Protein 5JSQ (pdb70)

B-factor: mean 18.74, std 11.31, range [4.53, 57.56]

CATH classification: 3.40.50.2020

Structure (mmCIF, N/CA/C/O backbone):
data_5JSQ
#
_entry.id   5JSQ
#
_cell.length_a   94.376
_cell.length_b   108.787
_cell.length_c   44.645
_cell.angle_alpha   90.00
_cell.angle_beta   90.00
_cell.angle_gamma   90.00
#
_symmetry.space_group_name_H-M   'P 2 2 21'
#
loop_
_entity.id
_entity.type
_entity.pdbx_description
1 polymer 'hypoxanthine-guanine phosphoribosyltranferase'
2 non-polymer '[6-(2-amino-6-oxo-1,6-dihydro-9H-purin-9-yl)hexyl]phosphonic acid'
3 non-polymer DI(HYDROXYETHYL)ETHER
4 non-polymer GLYCEROL
5 non-polymer 'MAGNESIUM ION'
6 non-polymer 'SULFATE ION'
7 water water
#
loop_
_atom_site.group_PDB
_atom_site.id
_atom_site.type_symbol
_atom_site.label_atom_id
_atom_site.label_alt_id
_atom_site.label_comp_id
_atom_site.label_asym_id
_atom_site.label_entity_id
_atom_site.label_seq_id
_atom_site.pdbx_PDB_ins_code
_atom_site.Cartn_x
_atom_site.Cartn_y
_atom_site.Cartn_z
_atom_site.occupancy
_atom_site.B_iso_or_equiv
_atom_site.auth_seq_id
_atom_site.auth_comp_id
_atom_site.auth_asym_id
_atom_site.auth_atom_id
_atom_site.pdbx_PDB_model_num
ATOM 1 N N . CYS A 1 11 ? 41.183 11.072 62.161 1.00 48.42 5 CYS A N 1
ATOM 2 C CA . CYS A 1 11 ? 40.314 11.809 61.240 1.00 44.18 5 CYS A CA 1
ATOM 3 C C . CYS A 1 11 ? 38.911 11.171 61.184 1.00 40.73 5 CYS A C 1
ATOM 4 O O . CYS A 1 11 ? 38.776 9.948 61.064 1.00 44.64 5 CYS A O 1
ATOM 7 N N A LYS A 1 12 ? 37.907 12.057 61.242 0.48 36.76 6 LYS A N 1
ATOM 8 N N B LYS A 1 12 ? 37.860 11.987 61.297 0.52 36.78 6 LYS A N 1
ATOM 9 C CA A LYS A 1 12 ? 36.484 11.726 61.258 0.48 35.98 6 LYS A CA 1
ATOM 10 C CA B LYS A 1 12 ? 36.509 11.433 61.323 0.52 36.10 6 LYS A CA 1
ATOM 11 C C A LYS A 1 12 ? 36.003 11.087 59.958 0.48 35.61 6 LYS A C 1
ATOM 12 C C B LYS A 1 12 ? 36.016 10.981 59.954 0.52 35.67 6 LYS A C 1
ATOM 13 O O A LYS A 1 12 ? 34.929 10.476 59.937 0.48 37.77 6 LYS A O 1
ATOM 14 O O B LYS A 1 12 ? 34.917 10.421 59.874 0.52 37.84 6 LYS A O 1
ATOM 25 N N . TYR A 1 13 ? 36.776 11.203 58.886 1.00 27.18 7 TYR A N 1
ATOM 26 C CA . TYR A 1 13 ? 36.344 10.871 57.533 1.00 22.48 7 TYR A CA 1
ATOM 27 C C . TYR A 1 13 ? 37.268 9.828 56.944 1.00 25.95 7 TYR A C 1
ATOM 28 O O . TYR A 1 13 ? 38.472 10.069 56.857 1.00 23.83 7 TYR A O 1
ATOM 37 N N . ASP A 1 14 ? 36.704 8.711 56.472 1.00 28.04 8 ASP A N 1
ATOM 38 C CA . ASP A 1 14 ? 37.616 7.675 56.004 1.00 27.39 8 ASP A CA 1
ATOM 39 C C . ASP A 1 14 ? 38.236 7.998 54.651 1.00 26.53 8 ASP A C 1
ATOM 40 O O . ASP A 1 14 ? 39.196 7.317 54.250 1.00 30.42 8 ASP A O 1
ATOM 45 N N . PHE A 1 15 ? 37.781 9.064 53.989 1.00 21.04 9 PHE A N 1
ATOM 46 C CA . PHE A 1 15 ? 38.300 9.457 52.702 1.00 19.78 9 PHE A CA 1
ATOM 47 C C . PHE A 1 15 ? 39.278 10.609 52.839 1.00 19.23 9 PHE A C 1
ATOM 48 O O . PHE A 1 15 ? 39.687 11.157 51.824 1.00 20.86 9 PHE A O 1
ATOM 56 N N . ALA A 1 16 ? 39.592 11.012 54.077 1.00 16.99 10 ALA A N 1
ATOM 57 C CA . ALA A 1 16 ? 40.466 12.166 54.315 1.00 15.07 10 ALA A CA 1
ATOM 58 C C . ALA A 1 16 ? 41.607 11.806 55.239 1.00 17.26 10 ALA A C 1
ATOM 59 O O . ALA A 1 16 ? 41.494 10.925 56.099 1.00 20.14 10 ALA A O 1
ATOM 61 N N . THR A 1 17 ? 42.723 12.520 55.070 1.00 16.36 11 THR A N 1
ATOM 62 C CA . THR A 1 17 ? 43.804 12.289 56.017 1.00 16.56 11 THR A CA 1
ATOM 63 C C . THR A 1 17 ? 43.876 13.361 57.088 1.00 14.85 11 THR A C 1
ATOM 64 O O . THR A 1 17 ? 44.500 13.117 58.131 1.00 17.96 11 THR A O 1
ATOM 68 N N . SER A 1 18 ? 43.285 14.531 56.859 1.00 14.28 12 SER A N 1
ATOM 69 C CA A SER A 1 18 ? 43.300 15.592 57.854 0.24 14.65 12 SER A CA 1
ATOM 70 C CA B SER A 1 18 ? 43.268 15.565 57.882 0.17 14.63 12 SER A CA 1
ATOM 71 C CA C SER A 1 18 ? 43.304 15.617 57.843 0.59 14.44 12 SER A CA 1
ATOM 72 C C . SER A 1 18 ? 42.118 16.526 57.626 1.00 13.59 12 SER A C 1
ATOM 73 O O . SER A 1 18 ? 41.719 16.772 56.483 1.00 13.97 12 SER A O 1
ATOM 80 N N . VAL A 1 19 ? 41.580 17.072 58.715 1.00 12.02 13 VAL A N 1
ATOM 81 C CA . VAL A 1 19 ? 40.584 18.135 58.619 1.00 11.51 13 VAL A CA 1
ATOM 82 C C . VAL A 1 19 ? 41.324 19.444 58.782 1.00 12.78 13 VAL A C 1
ATOM 83 O O . VAL A 1 19 ? 41.993 19.642 59.796 1.00 14.50 13 VAL A O 1
ATOM 87 N N . LEU A 1 20 ? 41.209 20.326 57.799 1.00 10.24 14 LEU A N 1
ATOM 88 C CA . LEU A 1 20 ? 41.913 21.615 57.895 1.00 10.06 14 LEU A CA 1
ATOM 89 C C . LEU A 1 20 ? 41.040 22.708 58.522 1.00 9.53 14 LEU A C 1
ATOM 90 O O . LEU A 1 20 ? 41.484 23.417 59.433 1.00 11.06 14 LEU A O 1
ATOM 95 N N . PHE A 1 21 ? 39.799 22.846 58.068 1.00 9.05 15 PHE A N 1
ATOM 96 C CA . PHE A 1 21 ? 38.897 23.858 58.606 1.00 10.35 15 PHE A CA 1
ATOM 97 C C . PHE A 1 21 ? 37.551 23.213 58.833 1.00 10.21 15 PHE A C 1
ATOM 98 O O . PHE A 1 21 ? 36.971 22.681 57.885 1.00 10.54 15 PHE A O 1
ATOM 106 N N . THR A 1 22 ? 37.051 23.281 60.068 1.00 10.30 16 THR A N 1
ATOM 107 C CA . THR A 1 22 ? 35.668 22.834 60.279 1.00 8.99 16 THR A CA 1
ATOM 108 C C . THR A 1 22 ? 34.687 23.884 59.813 1.00 10.41 16 THR A C 1
ATOM 109 O O . THR A 1 22 ? 35.011 25.067 59.675 1.00 10.29 16 THR A O 1
ATOM 113 N N . GLU A 1 23 ? 33.442 23.426 59.622 1.00 9.57 17 GLU A N 1
ATOM 114 C CA . GLU A 1 23 ? 32.336 24.333 59.381 1.00 8.40 17 GLU A CA 1
ATOM 115 C C . GLU A 1 23 ? 32.330 25.486 60.369 1.00 8.31 17 GLU A C 1
ATOM 116 O O . GLU A 1 23 ? 32.123 26.640 59.964 1.00 8.95 17 GLU A O 1
ATOM 122 N N . ALA A 1 24 ? 32.466 25.186 61.668 1.00 9.37 18 ALA A N 1
ATOM 123 C CA . ALA A 1 24 ? 32.461 26.247 62.674 1.00 9.18 18 ALA A CA 1
ATOM 124 C C . ALA A 1 24 ? 33.615 27.228 62.475 1.00 10.06 18 ALA A C 1
ATOM 125 O O . ALA A 1 24 ? 33.423 28.434 62.617 1.00 10.19 18 ALA A O 1
ATOM 127 N N . GLU A 1 25 ? 34.824 26.731 62.178 1.00 9.11 19 GLU A N 1
ATOM 128 C CA . GLU A 1 25 ? 35.940 27.636 61.957 1.00 9.35 19 GLU A CA 1
ATOM 129 C C . GLU A 1 25 ? 35.703 28.509 60.743 1.00 9.59 19 GLU A C 1
ATOM 130 O O . GLU A 1 25 ? 36.037 29.701 60.749 1.00 9.38 19 GLU A O 1
ATOM 136 N N . LEU A 1 26 ? 35.182 27.916 59.663 1.00 8.79 20 LEU A N 1
ATOM 137 C CA . LEU A 1 26 ? 34.872 28.706 58.474 1.00 8.01 20 LEU A CA 1
ATOM 138 C C . LEU A 1 26 ? 33.875 29.801 58.806 1.00 9.47 20 LEU A C 1
ATOM 139 O O . LEU A 1 26 ? 34.067 30.957 58.409 1.00 9.92 20 LEU A O 1
ATOM 144 N N . HIS A 1 27 ? 32.791 29.443 59.538 1.00 7.76 21 HIS A N 1
ATOM 145 C CA . HIS A 1 2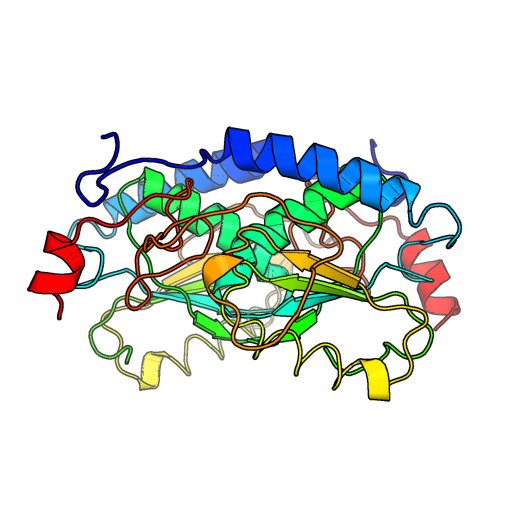7 ? 31.807 30.471 59.854 1.00 8.34 21 HIS A CA 1
ATOM 146 C C . HIS A 1 27 ? 32.376 31.572 60.749 1.00 9.84 21 HIS A C 1
ATOM 147 O O . HIS A 1 27 ? 32.039 32.764 60.574 1.00 9.16 21 HIS A O 1
ATOM 154 N N . THR A 1 28 ? 33.218 31.212 61.740 1.00 8.37 22 THR A N 1
ATOM 155 C CA . THR A 1 28 ? 33.862 32.240 62.564 1.00 8.17 22 THR A CA 1
ATOM 156 C C . THR A 1 28 ? 34.651 33.180 61.692 1.00 10.03 22 THR A C 1
ATOM 157 O O . THR A 1 28 ? 34.571 34.422 61.830 1.00 11.42 22 THR A O 1
ATOM 161 N N . ARG A 1 29 ? 35.433 32.612 60.769 1.00 9.29 23 ARG A N 1
ATOM 162 C CA . ARG A 1 29 ? 36.207 33.478 59.877 1.00 9.27 23 ARG A CA 1
ATOM 163 C C . ARG A 1 29 ? 35.311 34.306 58.955 1.00 9.01 23 ARG A C 1
ATOM 164 O O . ARG A 1 29 ? 35.618 35.492 58.710 1.00 9.93 23 ARG A O 1
ATOM 172 N N . MET A 1 30 ? 34.189 33.743 58.501 1.00 8.95 24 MET A N 1
ATOM 173 C CA . MET A 1 30 ? 33.276 34.498 57.646 1.00 8.61 24 MET A CA 1
ATOM 174 C C . MET A 1 30 ? 32.632 35.649 58.396 1.00 10.21 24 MET A C 1
ATOM 175 O O . MET A 1 30 ? 32.374 36.706 57.797 1.00 9.48 24 MET A O 1
ATOM 180 N N . ARG A 1 31 ? 32.338 35.456 59.696 1.00 10.32 25 ARG A N 1
ATOM 181 C CA . ARG A 1 31 ? 31.803 36.580 60.487 1.00 9.71 25 ARG A CA 1
ATOM 182 C C . ARG A 1 31 ? 32.831 37.697 60.600 1.00 11.31 25 ARG A C 1
ATOM 183 O O . ARG A 1 31 ? 32.472 38.878 60.521 1.00 11.88 25 ARG A O 1
ATOM 191 N N . GLY A 1 32 ? 34.125 37.351 60.788 1.00 9.62 26 GLY A N 1
ATOM 192 C CA . GLY A 1 32 ? 35.169 38.364 60.782 1.00 12.36 26 GLY A CA 1
ATOM 193 C C . GLY A 1 32 ? 35.223 39.125 59.469 1.00 13.24 26 GLY A C 1
ATOM 194 O O . GLY A 1 32 ? 35.299 40.366 59.446 1.00 13.47 26 GLY A O 1
ATOM 195 N N . VAL A 1 33 ? 35.173 38.403 58.355 1.00 10.90 27 VAL A N 1
ATOM 196 C CA . VAL A 1 33 ? 35.169 39.049 57.044 1.00 10.44 27 VAL A CA 1
ATOM 197 C C . VAL A 1 33 ? 33.915 39.914 56.849 1.00 9.37 27 VAL A C 1
ATOM 198 O O . VAL A 1 33 ? 33.999 41.025 56.286 1.00 10.55 27 VAL A O 1
ATOM 202 N N . ALA A 1 34 ? 32.742 39.428 57.281 1.00 8.45 28 ALA A N 1
ATOM 203 C CA . ALA A 1 34 ? 31.492 40.184 57.080 1.00 9.22 28 ALA A CA 1
ATOM 204 C C . ALA A 1 34 ? 31.558 41.501 57.848 1.00 10.53 28 ALA A C 1
ATOM 205 O O . ALA A 1 34 ? 31.034 42.529 57.388 1.00 12.08 28 ALA A O 1
ATOM 207 N N . GLN A 1 35 ? 32.206 41.503 59.032 1.00 11.31 29 GLN A N 1
ATOM 208 C CA . GLN A 1 35 ? 32.370 42.771 59.751 1.00 12.94 29 GLN A CA 1
ATOM 209 C C . GLN A 1 35 ? 33.210 43.747 58.948 1.00 13.39 29 GLN A C 1
ATOM 210 O O . GLN A 1 35 ? 32.883 44.948 58.867 1.00 14.05 29 GLN A O 1
ATOM 216 N N . ARG A 1 36 ? 34.293 43.274 58.348 1.00 12.64 30 ARG A N 1
ATOM 217 C CA . ARG A 1 36 ? 35.135 44.130 57.516 1.00 12.29 30 ARG A CA 1
ATOM 218 C C . ARG A 1 36 ? 34.348 44.654 56.319 1.00 12.31 30 ARG A C 1
ATOM 219 O O . ARG A 1 36 ? 34.457 45.849 55.973 1.00 13.46 30 ARG A O 1
ATOM 227 N N . ILE A 1 37 ? 33.580 43.772 55.655 1.00 10.25 31 ILE A N 1
ATOM 228 C CA . ILE A 1 37 ? 32.754 44.208 54.516 1.00 10.81 31 ILE A CA 1
ATOM 229 C C . ILE A 1 37 ? 31.735 45.243 54.973 1.00 12.65 31 ILE A C 1
ATOM 230 O O . ILE A 1 37 ? 31.564 46.299 54.342 1.00 12.30 31 ILE A O 1
ATOM 235 N N . ALA A 1 38 ? 31.064 45.001 56.098 1.00 11.19 32 ALA A N 1
ATOM 236 C CA . ALA A 1 38 ? 30.099 46.014 56.556 1.00 11.35 32 ALA A CA 1
ATOM 237 C C . ALA A 1 38 ? 30.773 47.374 56.783 1.00 13.08 32 ALA A C 1
ATOM 238 O O . ALA A 1 38 ? 30.224 48.437 56.424 1.00 15.33 32 ALA A O 1
ATOM 240 N N . ASP A 1 39 ? 31.972 47.380 57.376 1.00 13.81 33 ASP A N 1
ATOM 241 C CA . ASP A 1 39 ? 32.669 48.633 57.587 1.00 14.44 33 ASP A CA 1
ATOM 242 C C . ASP A 1 39 ? 33.095 49.248 56.263 1.00 13.57 33 ASP A C 1
ATOM 243 O O . ASP A 1 39 ? 32.954 50.462 56.057 1.00 16.45 33 ASP A O 1
ATOM 248 N N . ASP A 1 40 ? 33.665 48.434 55.375 1.00 12.84 34 ASP A N 1
ATOM 249 C CA . ASP A 1 40 ? 34.208 48.978 54.130 1.00 13.13 34 ASP A CA 1
ATOM 250 C C . ASP A 1 40 ? 33.126 49.551 53.233 1.00 13.42 34 ASP A C 1
ATOM 251 O O . ASP A 1 40 ? 33.403 50.505 52.493 1.00 16.21 34 ASP A O 1
ATOM 256 N N . TYR A 1 41 ? 31.911 48.987 53.245 1.00 12.92 35 TYR A N 1
ATOM 257 C CA . TYR A 1 41 ? 30.822 49.457 52.408 1.00 13.24 35 TYR A CA 1
ATOM 258 C C . TYR A 1 41 ? 29.871 50.398 53.139 1.00 14.05 35 TYR A C 1
ATOM 259 O O . TYR A 1 41 ? 28.815 50.733 52.603 1.00 16.30 35 TYR A O 1
ATOM 268 N N . SER A 1 42 ? 30.232 50.846 54.336 1.00 14.52 36 SER A N 1
ATOM 269 C CA A SER A 1 42 ? 29.346 51.761 55.061 0.50 15.43 36 SER A CA 1
ATOM 270 C CA B SER A 1 42 ? 29.381 51.782 55.078 0.50 15.45 36 SER A CA 1
ATOM 271 C C . SER A 1 42 ? 29.128 53.059 54.293 1.00 16.54 36 SER A C 1
ATOM 272 O O . SER A 1 42 ? 28.051 53.646 54.390 1.00 22.39 36 SER A O 1
ATOM 277 N N . ASN A 1 43 ? 30.110 53.505 53.544 1.00 16.85 37 ASN A N 1
ATOM 278 C CA . ASN A 1 43 ? 29.907 54.747 52.794 1.00 18.03 37 ASN A CA 1
ATOM 279 C C . ASN A 1 43 ? 29.196 54.493 51.453 1.00 17.81 37 ASN A C 1
ATOM 280 O O . ASN A 1 43 ? 29.133 55.425 50.628 1.00 18.79 37 ASN A O 1
ATOM 285 N N . CYS A 1 44 ? 28.656 53.295 51.217 1.00 17.70 38 CYS A N 1
ATOM 286 C CA . CYS A 1 44 ? 27.887 53.016 50.006 1.00 16.55 38 CYS A CA 1
ATOM 287 C C . CYS A 1 44 ? 26.382 53.012 50.217 1.00 18.32 38 CYS A C 1
ATOM 288 O O . CYS A 1 44 ? 25.639 53.009 49.236 1.00 20.55 38 CYS A O 1
ATOM 291 N N . ASN A 1 45 ? 25.919 53.105 51.453 1.00 20.11 39 ASN A N 1
ATOM 292 C CA . ASN A 1 45 ? 24.488 53.102 51.741 1.00 21.45 39 ASN A CA 1
ATOM 293 C C . ASN A 1 45 ? 23.773 51.964 50.995 1.00 20.55 39 ASN A C 1
ATOM 294 O O . ASN A 1 45 ? 22.848 52.168 50.193 1.00 20.16 39 ASN A O 1
ATOM 299 N N . LEU A 1 46 ? 24.233 50.752 51.278 1.00 15.88 40 LEU A N 1
ATOM 300 C CA . LEU A 1 46 ? 23.618 49.553 50.725 1.00 14.38 40 LEU A CA 1
ATOM 301 C C . LEU A 1 46 ? 22.230 49.391 51.331 1.00 17.71 40 LEU A C 1
ATOM 302 O O . LEU A 1 46 ? 22.057 49.550 52.547 1.00 19.58 40 LEU A O 1
ATOM 307 N N . LYS A 1 47 ? 21.237 49.046 50.483 1.00 16.57 41 LYS A N 1
ATOM 308 C CA . LYS A 1 47 ? 19.834 48.878 50.951 1.00 15.25 41 LYS A CA 1
ATOM 309 C C . LYS A 1 47 ? 19.189 47.808 50.097 1.00 16.70 41 LYS A C 1
ATOM 310 O O . LYS A 1 47 ? 19.475 47.755 48.899 1.00 14.90 41 LYS A O 1
ATOM 316 N N . PRO A 1 48 ? 18.305 46.963 50.641 1.00 17.00 42 PRO A N 1
ATOM 317 C CA . PRO A 1 48 ? 17.565 46.049 49.755 1.00 16.94 42 PRO A CA 1
ATOM 318 C C . PRO A 1 48 ? 16.779 46.847 48.707 1.00 15.97 42 PRO A C 1
ATOM 319 O O . PRO A 1 48 ? 16.320 47.971 48.960 1.00 18.13 42 PRO A O 1
ATOM 323 N N . LEU A 1 49 ? 16.609 46.241 47.527 1.00 18.65 43 LEU A N 1
ATOM 324 C CA . LEU A 1 49 ? 15.880 46.836 46.393 1.00 19.19 43 LEU A CA 1
ATOM 325 C C . LEU A 1 49 ? 16.563 48.063 45.807 1.00 19.11 43 LEU A C 1
ATOM 326 O O . LEU A 1 49 ? 16.951 48.031 44.631 1.00 20.68 43 LEU A O 1
ATOM 331 N N . GLU A 1 50 ? 16.774 49.118 46.602 1.00 19.37 44 GLU A N 1
ATOM 332 C CA . GLU A 1 50 ? 17.342 50.351 46.038 1.00 20.58 44 GLU A CA 1
ATOM 333 C C . GLU A 1 50 ? 18.825 50.197 45.704 1.00 20.38 44 GLU A C 1
ATOM 334 O O . GLU A 1 50 ? 19.323 50.821 44.753 1.00 21.64 44 GLU A O 1
ATOM 340 N N . ASN A 1 51 ? 19.572 49.429 46.514 1.00 16.92 45 ASN A N 1
ATOM 341 C CA . ASN A 1 51 ? 21.022 49.440 46.363 1.00 16.17 45 ASN A CA 1
ATOM 342 C C . ASN A 1 51 ? 21.674 48.240 47.032 1.00 15.35 45 ASN A C 1
ATOM 343 O O . ASN A 1 51 ? 22.533 48.401 47.920 1.00 14.14 45 ASN A O 1
ATOM 348 N N . PRO A 1 52 ? 21.313 47.017 46.647 1.00 14.98 46 PRO A N 1
ATOM 349 C CA . PRO A 1 52 ? 21.950 45.837 47.252 1.00 11.74 46 PRO A CA 1
ATOM 350 C C . PRO A 1 52 ? 23.373 45.685 46.731 1.00 11.50 46 PRO A C 1
ATOM 351 O O . PRO A 1 52 ? 23.713 46.101 45.620 1.00 14.44 46 PRO A O 1
ATOM 355 N N . LEU A 1 53 ? 24.202 45.038 47.541 1.00 10.77 47 LEU A N 1
ATOM 356 C CA . LEU A 1 53 ? 25.513 44.613 47.042 1.00 11.70 47 LEU A CA 1
ATOM 357 C C . LEU A 1 53 ? 25.275 43.434 46.107 1.00 11.49 47 LEU A C 1
ATOM 358 O O . LEU A 1 53 ? 24.584 42.468 46.476 1.00 12.48 47 LEU A O 1
ATOM 363 N N . VAL A 1 54 ? 25.855 43.468 44.914 1.00 10.64 48 VAL A N 1
ATOM 364 C CA . VAL A 1 54 ? 25.619 42.408 43.929 1.00 9.95 48 VAL A CA 1
ATOM 365 C C . VAL A 1 54 ? 26.686 41.338 44.119 1.00 9.24 48 VAL A C 1
ATOM 366 O O . VAL A 1 54 ? 27.877 41.602 43.904 1.00 9.91 48 VAL A O 1
ATOM 370 N N . ILE A 1 55 ? 26.266 40.149 44.500 1.00 9.42 49 ILE A N 1
ATOM 371 C CA . ILE A 1 55 ? 27.157 39.015 44.726 1.00 8.72 49 ILE A CA 1
ATOM 372 C C . ILE A 1 55 ? 27.182 38.232 43.428 1.00 11.98 49 ILE A C 1
ATOM 373 O O . ILE A 1 55 ? 26.127 37.798 42.928 1.00 12.93 49 ILE A O 1
ATOM 378 N N . VAL A 1 56 ? 28.361 38.073 42.847 1.00 9.29 50 VAL A N 1
ATOM 379 C CA . VAL A 1 56 ? 28.521 37.285 41.623 1.00 9.27 50 VAL A CA 1
ATOM 380 C C . VAL A 1 56 ? 29.264 36.036 42.029 1.00 9.22 50 VAL A C 1
ATOM 381 O O . VAL A 1 56 ? 30.446 36.099 42.374 1.00 10.11 50 VAL A O 1
ATOM 385 N N . SER A 1 57 ? 28.551 34.895 42.064 1.00 9.35 51 SER A N 1
ATOM 386 C CA . SER A 1 57 ? 29.100 33.621 42.555 1.00 6.97 51 SER A CA 1
ATOM 387 C C . SER A 1 57 ? 29.654 32.851 41.375 1.00 8.61 51 SER A C 1
ATOM 388 O O . SER A 1 57 ? 28.947 32.679 40.357 1.00 11.82 51 SER A O 1
ATOM 391 N N . VAL A 1 58 ? 30.953 32.481 41.454 1.00 9.18 52 VAL A N 1
ATOM 392 C CA . VAL A 1 58 ? 31.665 31.877 40.346 1.00 10.91 52 VAL A CA 1
ATOM 393 C C . VAL A 1 58 ? 32.078 30.477 40.758 1.00 10.59 52 VAL A C 1
ATOM 394 O O . VAL A 1 58 ? 32.572 30.304 41.882 1.00 12.18 52 VAL A O 1
ATOM 398 N N . LEU A 1 59 ? 31.970 29.518 39.797 1.00 10.98 53 LEU A N 1
ATOM 399 C CA . LEU A 1 59 ? 32.271 28.071 39.932 1.00 10.90 53 LEU A CA 1
ATOM 400 C C . LEU A 1 59 ? 31.071 27.356 40.570 1.00 10.24 53 LEU A C 1
ATOM 401 O O . LEU A 1 59 ? 30.473 27.832 41.534 1.00 9.59 53 LEU A O 1
ATOM 406 N N . LYS A 1 60 ? 30.733 26.172 40.009 1.00 10.50 54 LYS A N 1
ATOM 407 C CA . LYS A 1 60 ? 29.529 25.471 40.463 1.00 10.55 54 LYS A CA 1
ATOM 408 C C . LYS A 1 60 ? 29.543 25.220 41.969 1.00 10.60 54 LYS A C 1
ATOM 409 O O . LYS A 1 60 ? 28.524 25.387 42.675 1.00 10.99 54 LYS A O 1
ATOM 415 N N . GLY A 1 61 ? 30.706 24.832 42.496 1.00 10.33 55 GLY A N 1
ATOM 416 C CA . GLY A 1 61 ? 30.716 24.440 43.906 1.00 7.86 55 GLY A CA 1
ATOM 417 C C . GLY A 1 61 ? 30.547 25.587 44.886 1.00 7.67 55 GLY A C 1
ATOM 418 O O . GLY A 1 61 ? 30.303 25.341 46.067 1.00 8.36 55 GLY A O 1
ATOM 419 N N . SER A 1 62 ? 30.629 26.842 44.407 1.00 7.12 56 SER A N 1
ATOM 420 C CA . SER A 1 62 ? 30.562 27.959 45.331 1.00 7.36 56 SER A CA 1
ATOM 421 C C . SER A 1 62 ? 29.153 28.165 45.893 1.00 8.55 56 SER A C 1
ATOM 422 O O . SER A 1 62 ? 28.990 29.070 46.723 1.00 8.90 56 SER A O 1
ATOM 425 N N . PHE A 1 63 ? 28.142 27.392 45.449 1.00 8.06 57 PHE A N 1
ATOM 426 C CA . PHE A 1 63 ? 26.824 27.569 46.055 1.00 7.05 57 PHE A CA 1
ATOM 427 C C . PHE A 1 63 ? 26.813 27.429 47.569 1.00 7.39 57 PHE A C 1
ATOM 428 O O . PHE A 1 63 ? 26.029 28.107 48.244 1.00 7.37 57 PHE A O 1
ATOM 436 N N . VAL A 1 64 ? 27.668 26.571 48.138 1.00 6.91 58 VAL A N 1
ATOM 437 C CA . VAL A 1 64 ? 27.665 26.388 49.580 1.00 4.53 58 VAL A CA 1
ATOM 438 C C . VAL A 1 64 ? 28.180 27.646 50.279 1.00 6.21 58 VAL A C 1
ATOM 439 O O . VAL A 1 64 ? 27.521 28.234 51.156 1.00 7.17 58 VAL A O 1
ATOM 443 N N . PHE A 1 65 ? 29.395 28.080 49.889 1.00 5.88 59 PHE A N 1
ATOM 444 C CA . PHE A 1 65 ? 29.954 29.327 50.429 1.00 6.86 59 PHE A CA 1
ATOM 445 C C . PHE A 1 65 ? 29.002 30.507 50.240 1.00 4.85 59 PHE A C 1
ATOM 446 O O . PHE A 1 65 ? 28.770 31.286 51.174 1.00 6.63 59 PHE A O 1
ATOM 454 N N . THR A 1 66 ? 28.448 30.635 49.021 1.00 5.51 60 THR A N 1
ATOM 455 C CA . THR A 1 66 ? 27.569 31.760 48.740 1.00 6.24 60 THR A CA 1
ATOM 456 C C . THR A 1 66 ? 26.333 31.727 49.615 1.00 7.99 60 THR A C 1
ATOM 457 O O . THR A 1 66 ? 25.924 32.769 50.150 1.00 7.55 60 THR A O 1
ATOM 461 N N . ALA A 1 67 ? 25.689 30.536 49.750 1.00 6.26 61 ALA A N 1
ATOM 462 C CA . ALA A 1 67 ? 24.518 30.452 50.637 1.00 6.79 61 ALA A CA 1
ATOM 463 C C . ALA A 1 67 ? 24.846 30.865 52.067 1.00 6.16 61 ALA A C 1
ATOM 464 O O . ALA A 1 67 ? 24.096 31.637 52.683 1.00 7.01 61 ALA A O 1
ATOM 466 N N . ASP A 1 68 ? 25.989 30.406 52.601 1.00 5.32 62 ASP A N 1
ATOM 467 C CA . ASP A 1 68 ? 26.311 30.795 53.964 1.00 6.21 62 ASP A CA 1
ATOM 468 C C . ASP A 1 68 ? 26.721 32.250 54.062 1.00 5.23 62 ASP A C 1
ATOM 469 O O . ASP A 1 68 ? 26.303 32.953 54.997 1.00 7.32 62 ASP A O 1
ATOM 474 N N . MET A 1 69 ? 27.491 32.733 53.073 1.00 6.20 63 MET A N 1
ATOM 475 C CA . MET A 1 69 ? 28.040 34.070 53.173 1.00 6.19 63 MET A CA 1
ATOM 476 C C . MET A 1 69 ? 26.961 35.124 53.031 1.00 7.06 63 MET A C 1
ATOM 477 O O . MET A 1 69 ? 27.009 36.147 53.730 1.00 7.80 63 MET A O 1
ATOM 482 N N . VAL A 1 70 ? 25.994 34.920 52.125 1.00 6.75 64 VAL A N 1
ATOM 483 C CA . VAL A 1 70 ? 24.978 35.994 52.038 1.00 8.15 64 VAL A CA 1
ATOM 484 C C . VAL A 1 70 ? 24.138 36.059 53.309 1.00 6.41 64 VAL A C 1
ATOM 485 O O . VAL A 1 70 ? 23.725 37.157 53.719 1.00 7.92 64 VAL A O 1
ATOM 489 N N . ARG A 1 71 ? 23.926 34.926 53.978 1.00 6.88 65 ARG A N 1
ATOM 490 C CA . ARG A 1 71 ? 23.184 34.972 55.234 1.00 6.89 65 ARG A CA 1
ATOM 491 C C . ARG A 1 71 ? 23.985 35.680 56.313 1.00 7.44 65 ARG A C 1
ATOM 492 O O . ARG A 1 71 ? 23.420 36.506 57.054 1.00 8.09 65 ARG A O 1
ATOM 500 N N . ILE A 1 72 ? 25.300 35.413 56.389 1.00 7.46 66 ILE A N 1
ATOM 501 C CA . ILE A 1 72 ? 26.126 36.111 57.364 1.00 7.68 66 ILE A CA 1
ATOM 502 C C . ILE A 1 72 ? 26.214 37.593 57.042 1.00 9.16 66 ILE A C 1
ATOM 503 O O . ILE A 1 72 ? 26.125 38.417 57.943 1.00 8.56 66 ILE A O 1
ATOM 508 N N . LEU A 1 73 ? 26.384 37.953 55.765 1.00 8.73 67 LEU A N 1
ATOM 509 C CA . LEU A 1 73 ? 26.390 39.381 55.410 1.00 8.92 67 LEU A CA 1
ATOM 510 C C . LEU A 1 73 ? 25.093 40.064 55.840 1.00 9.39 67 LEU A C 1
ATOM 511 O O . LEU A 1 73 ? 25.102 41.209 56.342 1.00 9.94 67 LEU A O 1
ATOM 516 N N . GLY A 1 74 ? 23.958 39.382 55.651 1.00 9.22 68 GLY A N 1
ATOM 517 C CA . GLY A 1 74 ? 22.682 39.945 56.092 1.00 10.92 68 GLY A CA 1
ATOM 518 C C . GLY A 1 74 ? 22.663 40.215 57.581 1.00 10.44 68 GLY A C 1
ATOM 519 O O . GLY A 1 74 ? 22.185 41.260 58.016 1.00 12.74 68 GLY A O 1
ATOM 520 N N . ASP A 1 75 ? 23.236 39.303 58.377 1.00 10.22 69 ASP A N 1
ATOM 521 C CA . ASP A 1 75 ? 23.291 39.512 59.830 1.00 11.12 69 ASP A CA 1
ATOM 522 C C . ASP A 1 75 ? 24.062 40.783 60.168 1.00 12.39 69 ASP A C 1
ATOM 523 O O . ASP A 1 75 ? 23.762 41.452 61.174 1.00 13.55 69 ASP A O 1
ATOM 528 N N . PHE A 1 76 ? 25.048 41.138 59.345 1.00 11.71 70 PHE A N 1
ATOM 529 C CA . PHE A 1 76 ? 25.867 42.327 59.564 1.00 11.79 70 PHE A CA 1
ATOM 530 C C . PHE A 1 76 ? 25.354 43.551 58.819 1.00 13.24 70 PHE A C 1
ATOM 531 O O . PHE A 1 76 ? 26.091 44.547 58.705 1.00 15.18 70 PHE A O 1
ATOM 539 N N . GLY A 1 77 ? 24.092 43.527 58.360 1.00 13.17 71 GLY A N 1
ATOM 540 C CA . GLY A 1 77 ? 23.572 44.724 57.724 1.00 13.53 71 GLY A CA 1
ATOM 541 C C . GLY A 1 77 ? 23.994 44.978 56.299 1.00 13.71 71 GLY A C 1
ATOM 542 O O . GLY A 1 77 ? 23.848 46.126 55.822 1.00 16.73 71 GLY A O 1
ATOM 543 N N . VAL A 1 78 ? 24.479 43.960 55.587 1.00 11.21 72 VAL A N 1
ATOM 544 C CA . VAL A 1 78 ? 24.895 44.075 54.204 1.00 11.85 72 VAL A CA 1
ATOM 545 C C . VAL A 1 78 ? 23.914 43.293 53.339 1.00 9.98 72 VAL A C 1
ATOM 546 O O . VAL A 1 78 ? 24.030 42.058 53.223 1.00 12.35 72 VAL A O 1
ATOM 550 N N . PRO A 1 79 ? 22.931 43.968 52.760 1.00 10.00 73 PRO A N 1
ATOM 551 C CA . PRO A 1 79 ? 21.938 43.294 51.914 1.00 10.17 73 PRO A CA 1
ATOM 552 C C . PRO A 1 79 ? 22.492 43.032 50.524 1.00 10.12 73 PRO A C 1
ATOM 553 O O . PRO A 1 79 ? 23.276 43.817 49.992 1.00 11.90 73 PRO A O 1
ATOM 557 N N . THR A 1 80 ? 22.052 41.926 49.928 1.00 9.17 74 THR A N 1
ATOM 558 C CA . THR A 1 80 ? 22.634 41.444 48.684 1.00 9.81 74 THR A CA 1
ATOM 559 C C . THR A 1 80 ? 21.567 41.048 47.683 1.00 9.93 74 THR A C 1
ATOM 560 O O . THR A 1 80 ? 20.364 40.926 48.006 1.00 12.14 74 THR A O 1
ATOM 564 N N . ARG A 1 81 ? 22.023 40.950 46.438 1.00 11.23 75 ARG A N 1
ATOM 565 C CA . ARG A 1 81 ? 21.337 40.195 45.408 1.00 10.76 75 ARG A CA 1
ATOM 566 C C . ARG A 1 81 ? 22.370 39.313 44.727 1.00 13.27 75 ARG A C 1
ATOM 567 O O . ARG A 1 81 ? 23.540 39.633 44.694 1.00 14.24 75 ARG A O 1
ATOM 575 N N . VAL A 1 82 ? 21.968 38.159 44.225 1.00 12.32 76 VAL A N 1
ATOM 576 C CA A VAL A 1 82 ? 22.928 37.140 43.797 0.63 11.73 76 VAL A CA 1
ATOM 577 C CA B VAL A 1 82 ? 22.929 37.135 43.800 0.37 11.83 76 VAL A CA 1
ATOM 578 C C . VAL A 1 82 ? 22.781 36.865 42.309 1.00 10.55 76 VAL A C 1
ATOM 579 O O . VAL A 1 82 ? 21.665 36.910 41.747 1.00 13.35 76 VAL A O 1
ATOM 586 N N . GLU A 1 83 ? 23.909 36.607 41.657 1.00 10.18 77 GLU A N 1
ATOM 587 C CA . GLU A 1 83 ? 23.965 36.159 40.279 1.00 11.86 77 GLU A CA 1
ATOM 588 C C . GLU A 1 83 ? 24.954 35.023 40.231 1.00 13.60 77 GLU A C 1
ATOM 589 O O . GLU A 1 83 ? 25.873 34.976 41.055 1.00 13.00 77 GLU A O 1
ATOM 595 N N . PHE A 1 84 ? 24.761 34.083 39.308 1.00 14.27 78 PHE A N 1
ATOM 596 C CA . PHE A 1 84 ? 25.682 32.955 39.173 1.00 12.99 78 PHE A CA 1
ATOM 597 C C . PHE A 1 84 ? 26.328 32.943 37.801 1.00 20.13 78 PHE A C 1
ATOM 598 O O . PHE A 1 84 ? 25.635 33.086 36.796 1.00 22.56 78 PHE A O 1
ATOM 606 N N . LEU A 1 85 ? 27.666 32.804 37.787 1.00 22.76 79 LEU A N 1
ATOM 607 C CA . LEU A 1 85 ? 28.468 32.392 36.610 1.00 28.96 79 LEU A CA 1
ATOM 608 C C . LEU A 1 85 ? 29.056 30.996 36.844 1.00 34.57 79 LEU A C 1
ATOM 609 O O . LEU A 1 85 ? 30.054 30.852 37.558 1.00 36.87 79 LEU A O 1
ATOM 614 N N . ARG A 1 86 ? 28.438 29.969 36.245 0.91 35.08 80 ARG A N 1
ATOM 615 C CA . ARG A 1 86 ? 28.822 28.547 36.408 0.91 36.58 80 ARG A CA 1
ATOM 616 C C . ARG A 1 86 ? 28.433 27.996 37.781 0.91 37.38 80 ARG A C 1
ATOM 617 O O . ARG A 1 86 ? 27.690 27.025 37.876 0.91 41.61 80 ARG A O 1
ATOM 619 N N . ASP A 1 109 ? 22.711 45.338 33.988 1.00 47.17 103 ASP A N 1
ATOM 620 C CA . ASP A 1 109 ? 22.011 45.684 35.218 1.00 44.17 103 ASP A CA 1
ATOM 621 C C . ASP A 1 109 ? 22.988 45.869 36.371 1.00 43.11 103 ASP A C 1
ATOM 622 O O . ASP A 1 109 ? 22.595 45.875 37.537 1.00 46.14 103 ASP A O 1
ATOM 627 N N . ILE A 1 110 ? 24.276 46.001 36.073 1.00 39.31 104 ILE A N 1
ATOM 628 C CA . ILE A 1 110 ? 25.237 46.223 37.142 1.00 35.27 104 ILE A CA 1
ATOM 629 C C . ILE A 1 110 ? 25.965 47.551 37.028 1.00 29.02 104 ILE A C 1
ATOM 630 O O . ILE A 1 110 ? 26.777 47.853 37.901 1.00 26.02 104 ILE A O 1
ATOM 635 N N . ARG A 1 111 ? 25.641 48.398 36.040 1.00 28.73 105 ARG A N 1
ATOM 636 C CA . ARG A 1 111 ? 26.273 49.714 35.995 1.00 25.59 105 ARG A CA 1
ATOM 637 C C . ARG A 1 111 ? 25.876 50.513 37.223 1.00 23.95 105 ARG A C 1
ATOM 638 O O . ARG A 1 111 ? 24.696 50.585 37.597 1.00 27.17 105 ARG A O 1
ATOM 646 N N . GLY A 1 112 ? 26.866 51.117 37.860 1.00 21.63 106 GLY A N 1
ATOM 647 C CA . GLY A 1 112 ? 26.566 51.865 39.047 1.00 20.54 106 GLY A CA 1
ATOM 648 C C . GLY A 1 112 ? 26.263 51.037 40.258 1.00 18.11 106 GLY A C 1
ATOM 649 O O . GLY A 1 112 ? 25.892 51.601 41.301 1.00 20.61 106 GLY A O 1
ATOM 650 N N . LYS A 1 113 ? 26.422 49.693 40.189 1.00 16.63 107 LYS A N 1
ATOM 651 C CA A LYS A 1 113 ? 26.203 48.850 41.348 0.44 16.40 107 LYS A CA 1
ATOM 652 C CA B LYS A 1 113 ? 26.197 48.822 41.326 0.56 16.32 107 LYS A CA 1
ATOM 653 C C . LYS A 1 113 ? 27.537 48.355 41.876 1.00 15.32 107 LYS A C 1
ATOM 654 O O . LYS A 1 113 ? 28.509 48.186 41.124 1.00 15.93 107 LYS A O 1
ATOM 665 N N . HIS A 1 114 ? 27.590 48.142 43.183 1.00 13.94 108 HIS A N 1
ATOM 666 C CA . HIS A 1 114 ? 28.775 47.525 43.796 1.00 13.94 108 HIS A CA 1
ATOM 667 C C . HIS A 1 114 ? 28.717 46.019 43.649 1.00 12.16 108 HIS A C 1
ATOM 668 O O . HIS A 1 114 ? 27.667 45.389 43.879 1.00 12.86 108 HIS A O 1
ATOM 675 N N . VAL A 1 115 ? 29.818 45.436 43.200 1.00 12.19 109 VAL A N 1
ATOM 676 C CA . VAL A 1 115 ? 29.902 44.007 42.880 1.00 11.14 109 VAL A CA 1
ATOM 677 C C . VAL A 1 115 ? 30.958 43.354 43.758 1.00 10.46 109 VAL A C 1
ATOM 678 O O . VAL A 1 115 ? 32.101 43.840 43.837 1.00 11.54 109 VAL A O 1
ATOM 682 N N . LEU A 1 116 ? 30.572 42.269 44.424 1.00 9.62 110 LEU A N 1
ATOM 683 C CA . LEU A 1 116 ? 31.517 41.445 45.180 1.00 10.54 110 LEU A CA 1
ATOM 684 C C . LEU A 1 116 ? 31.465 40.058 44.561 1.00 9.22 110 LEU A C 1
ATOM 685 O O . LEU A 1 116 ? 30.415 39.399 44.548 1.00 8.62 110 LEU A O 1
ATOM 690 N N . VAL A 1 117 ? 32.576 39.651 43.963 1.00 9.54 111 VAL A N 1
ATOM 691 C CA . VAL A 1 117 ? 32.671 38.347 43.306 1.00 8.40 111 VAL A CA 1
ATOM 692 C C . VAL A 1 117 ? 33.096 37.333 44.350 1.00 10.94 111 VAL A C 1
ATOM 693 O O . VAL A 1 117 ? 34.072 37.555 45.077 1.00 10.97 111 VAL A O 1
ATOM 697 N N . LEU A 1 118 ? 32.327 36.267 44.489 1.00 8.12 112 LEU A N 1
ATOM 698 C CA . LEU A 1 118 ? 32.629 35.185 45.425 1.00 8.35 112 LEU A CA 1
ATOM 699 C C . LEU A 1 118 ? 33.093 33.936 44.686 1.00 10.30 112 LEU A C 1
ATOM 700 O O . LEU A 1 118 ? 32.528 33.559 43.654 1.00 10.57 112 LEU A O 1
ATOM 705 N N . GLU A 1 119 ? 34.075 33.231 45.250 1.00 9.39 113 GLU A N 1
ATOM 706 C CA . GLU A 1 119 ? 34.517 31.973 44.660 1.00 7.09 113 GLU A CA 1
ATOM 707 C C . GLU A 1 119 ? 34.980 31.096 45.824 1.00 9.36 113 GLU A C 1
ATOM 708 O O . GLU A 1 119 ? 35.660 31.584 46.755 1.00 8.75 113 GLU A O 1
ATOM 714 N N . ASP A 1 120 ? 34.599 29.807 45.784 1.00 8.51 114 ASP A N 1
ATOM 715 C CA . ASP A 1 120 ? 34.988 28.936 46.895 1.00 7.82 114 ASP A CA 1
ATOM 716 C C . ASP A 1 120 ? 36.487 28.682 46.960 1.00 9.33 114 ASP A C 1
ATOM 717 O O . ASP A 1 120 ? 37.001 28.539 48.075 1.00 10.18 114 ASP A O 1
ATOM 722 N N . ILE A 1 121 ? 37.191 28.668 45.823 1.00 8.31 115 ILE A N 1
ATOM 723 C CA . ILE A 1 121 ? 38.646 28.449 45.829 1.00 8.11 115 ILE A CA 1
ATOM 724 C C . ILE A 1 121 ? 39.273 29.398 44.829 1.00 7.75 115 ILE A C 1
ATOM 725 O O . ILE A 1 121 ? 38.808 29.555 43.683 1.00 9.64 115 ILE A O 1
ATOM 730 N N . LEU A 1 122 ? 40.414 29.971 45.245 1.00 8.02 116 LEU A N 1
ATOM 731 C CA . LEU A 1 122 ? 41.294 30.791 44.430 1.00 9.56 116 LEU A CA 1
ATOM 732 C C . LEU A 1 122 ? 42.640 30.061 44.367 1.00 10.57 116 LEU A C 1
ATOM 733 O O . LEU A 1 122 ? 43.262 29.829 45.403 1.00 12.54 116 LEU A O 1
ATOM 738 N N . ASP A 1 123 ? 43.080 29.697 43.174 1.00 9.80 117 ASP A N 1
ATOM 739 C CA . ASP A 1 123 ? 44.306 28.899 43.028 1.00 12.34 117 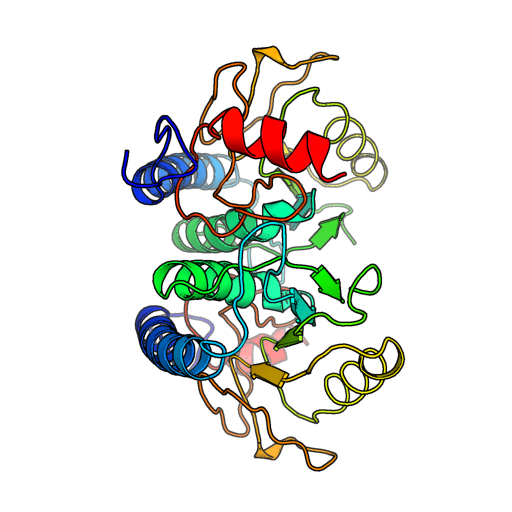ASP A CA 1
ATOM 740 C C . ASP A 1 123 ? 45.227 29.576 42.016 1.00 11.12 117 ASP A C 1
ATOM 741 O O . ASP A 1 123 ? 46.099 30.387 42.397 1.00 12.23 117 ASP A O 1
ATOM 746 N N . THR A 1 124 ? 45.025 29.287 40.725 1.00 11.82 118 THR A N 1
ATOM 747 C CA . THR A 1 124 ? 45.835 29.902 39.704 1.00 12.47 118 THR A CA 1
ATOM 748 C C . THR A 1 124 ? 45.487 31.362 39.532 1.00 13.63 118 THR A C 1
ATOM 749 O O . THR A 1 124 ? 46.341 32.109 39.028 1.00 13.65 118 THR A O 1
ATOM 753 N N . ALA A 1 125 ? 44.254 31.725 39.897 1.00 11.66 119 ALA A N 1
ATOM 754 C CA . ALA A 1 125 ? 43.622 33.051 39.737 1.00 11.58 119 ALA A CA 1
ATOM 755 C C . ALA A 1 125 ? 43.180 33.289 38.302 1.00 12.21 119 ALA A C 1
ATOM 756 O O . ALA A 1 125 ? 42.698 34.422 38.000 1.00 13.71 119 ALA A O 1
ATOM 758 N N . LEU A 1 126 ? 43.299 32.303 37.396 1.00 12.71 120 LEU A N 1
ATOM 759 C CA . LEU A 1 126 ? 42.927 32.567 36.002 1.00 13.48 120 LEU A CA 1
ATOM 760 C C . LEU A 1 126 ? 41.417 32.787 35.859 1.00 13.04 120 LEU A C 1
ATOM 761 O O . LEU A 1 126 ? 40.999 33.608 35.016 1.00 13.59 120 LEU A O 1
ATOM 766 N N . THR A 1 127 ? 40.590 32.055 36.623 1.00 13.10 121 THR A N 1
ATOM 767 C CA . THR A 1 127 ? 39.151 32.273 36.509 1.00 12.17 121 THR A CA 1
ATOM 768 C C . THR A 1 127 ? 38.786 33.658 37.021 1.00 11.63 121 THR A C 1
ATOM 769 O O . THR A 1 127 ? 38.057 34.406 36.357 1.00 12.68 121 THR A O 1
ATOM 773 N N . LEU A 1 128 ? 39.244 34.018 38.219 1.00 12.26 122 LEU A N 1
ATOM 774 C CA A LEU A 1 128 ? 38.799 35.293 38.769 0.51 14.29 122 LEU A CA 1
ATOM 775 C CA B LEU A 1 128 ? 38.816 35.289 38.783 0.49 14.33 122 LEU A CA 1
ATOM 776 C C . LEU A 1 128 ? 39.326 36.469 37.969 1.00 14.67 122 LEU A C 1
ATOM 777 O O . LEU A 1 128 ? 38.623 37.490 37.827 1.00 15.45 122 LEU A O 1
ATOM 786 N N . ARG A 1 129 ? 40.545 36.373 37.442 1.00 12.64 123 ARG A N 1
ATOM 787 C CA . ARG A 1 129 ? 41.083 37.446 36.579 1.00 13.36 123 ARG A CA 1
ATOM 788 C C . ARG A 1 129 ? 40.153 37.700 35.399 1.00 15.67 123 ARG A C 1
ATOM 789 O O . ARG A 1 129 ? 39.812 38.857 35.072 1.00 16.75 123 ARG A O 1
ATOM 797 N N . GLU A 1 130 ? 39.717 36.621 34.749 1.00 15.67 124 GLU A N 1
ATOM 798 C CA . GLU A 1 130 ? 38.829 36.760 33.594 1.00 16.55 124 GLU A CA 1
ATOM 799 C C . GLU A 1 130 ? 37.474 37.323 33.991 1.00 14.89 124 GLU A C 1
ATOM 800 O O . GLU A 1 130 ? 36.940 38.205 33.289 1.00 15.82 124 GLU A O 1
ATOM 806 N N . VAL A 1 131 ? 36.902 36.821 35.088 1.00 13.09 125 VAL A N 1
ATOM 807 C CA . VAL A 1 131 ? 35.589 37.282 35.529 1.00 12.64 125 VAL A CA 1
ATOM 808 C C . VAL A 1 131 ? 35.665 38.752 35.900 1.00 14.57 125 VAL A C 1
ATOM 809 O O . VAL A 1 131 ? 34.805 39.549 35.487 1.00 14.59 125 VAL A O 1
ATOM 813 N N . VAL A 1 132 ? 36.664 39.135 36.716 1.00 13.24 126 VAL A N 1
ATOM 814 C CA . VAL A 1 132 ? 36.764 40.545 37.118 1.00 13.74 126 VAL A CA 1
ATOM 815 C C . VAL A 1 132 ? 36.906 41.442 35.898 1.00 15.34 126 VAL A C 1
ATOM 816 O O . VAL A 1 132 ? 36.225 42.472 35.784 1.00 16.38 126 VAL A O 1
ATOM 820 N N . ASP A 1 133 ? 37.784 41.079 34.953 1.00 15.07 127 ASP A N 1
ATOM 821 C CA . ASP A 1 133 ? 37.982 41.957 33.808 1.00 16.26 127 ASP A CA 1
ATOM 822 C C . ASP A 1 133 ? 36.740 42.050 32.927 1.00 17.03 127 ASP A C 1
ATOM 823 O O . ASP A 1 133 ? 36.474 43.110 32.315 1.00 20.67 127 ASP A O 1
ATOM 828 N N . SER A 1 134 ? 35.979 40.970 32.850 1.00 18.48 128 SER A N 1
ATOM 829 C CA A SER A 1 134 ? 34.742 40.976 32.084 0.57 19.30 128 SER A CA 1
ATOM 830 C CA B SER A 1 134 ? 34.756 41.008 32.066 0.43 19.55 128 SER A CA 1
ATOM 831 C C . SER A 1 134 ? 33.716 41.905 32.723 1.00 19.47 128 SER A C 1
ATOM 832 O O . SER A 1 134 ? 33.076 42.721 32.038 1.00 22.18 128 SER A O 1
ATOM 837 N N . LEU A 1 135 ? 33.553 41.789 34.037 1.00 16.36 129 LEU A N 1
ATOM 838 C CA . LEU A 1 135 ? 32.578 42.610 34.755 1.00 16.52 129 LEU A CA 1
ATOM 839 C C . LEU A 1 135 ? 32.914 44.091 34.672 1.00 18.80 129 LEU A C 1
ATOM 840 O O . LEU A 1 135 ? 31.996 44.928 34.608 1.00 17.47 129 LEU A O 1
ATOM 845 N N . LYS A 1 136 ? 34.203 44.436 34.646 1.00 18.84 130 LYS A N 1
ATOM 846 C CA . LYS A 1 136 ? 34.611 45.836 34.595 1.00 20.31 130 LYS A CA 1
ATOM 847 C C . LYS A 1 136 ? 34.060 46.526 33.353 1.00 22.28 130 LYS A C 1
ATOM 848 O O . LYS A 1 136 ? 33.755 47.734 33.375 1.00 25.32 130 LYS A O 1
ATOM 854 N N . LYS A 1 137 ? 33.855 45.769 32.279 1.00 23.02 131 LYS A N 1
ATOM 855 C CA . LYS A 1 137 ? 33.294 46.321 31.052 1.00 27.34 131 LYS A CA 1
ATOM 856 C C . LYS A 1 137 ? 31.873 46.842 31.227 1.00 28.14 131 LYS A C 1
ATOM 857 O O . LYS A 1 137 ? 31.453 47.714 30.448 1.00 29.84 131 LYS A O 1
ATOM 863 N N . SER A 1 138 ? 31.130 46.364 32.228 1.00 24.80 132 SER A N 1
ATOM 864 C CA . SER A 1 138 ? 29.766 46.795 32.498 1.00 27.08 132 SER A CA 1
ATOM 865 C C . SER A 1 138 ? 29.695 47.990 33.434 1.00 23.74 132 SER A C 1
ATOM 866 O O . SER A 1 138 ? 28.599 48.312 33.903 1.00 24.74 132 SER A O 1
ATOM 869 N N . GLU A 1 139 ? 30.824 48.603 33.750 1.00 23.74 133 GLU A N 1
ATOM 870 C CA . GLU A 1 139 ? 30.878 49.827 34.557 1.00 21.52 133 GLU A CA 1
ATOM 871 C C . GLU A 1 139 ? 30.185 49.728 35.915 1.00 20.82 133 GLU A C 1
ATOM 872 O O . GLU A 1 139 ? 29.376 50.598 36.271 1.00 19.52 133 GLU A O 1
ATOM 878 N N . PRO A 1 140 ? 30.491 48.715 36.716 1.00 18.85 134 PRO A N 1
ATOM 879 C CA . PRO A 1 140 ? 29.990 48.679 38.090 1.00 16.76 134 PRO A CA 1
ATOM 880 C C . PRO A 1 140 ? 30.587 49.847 38.867 1.00 17.23 134 PRO A C 1
ATOM 881 O O . PRO A 1 140 ? 31.609 50.430 38.494 1.00 17.92 134 PRO A O 1
ATOM 885 N N . ALA A 1 141 ? 29.915 50.183 39.970 1.00 16.92 135 ALA A N 1
ATOM 886 C CA . ALA A 1 141 ? 30.416 51.242 40.840 1.00 17.38 135 ALA A CA 1
ATOM 887 C C . ALA A 1 141 ? 31.765 50.874 41.456 1.00 16.76 135 ALA A C 1
ATOM 888 O O . ALA A 1 141 ? 32.645 51.749 41.604 1.00 17.47 135 ALA A O 1
ATOM 890 N N . SER A 1 142 ? 31.922 49.610 41.840 1.00 15.55 136 SER A N 1
ATOM 891 C CA . SER A 1 142 ? 33.195 49.060 42.322 1.00 14.96 136 SER A CA 1
ATOM 892 C C . SER A 1 142 ? 33.159 47.562 42.132 1.00 13.92 136 SER A C 1
ATOM 893 O O . SER A 1 142 ? 32.081 46.974 41.956 1.00 13.52 136 SER A O 1
ATOM 896 N N . ILE A 1 143 ? 34.324 46.923 42.194 1.00 13.54 137 ILE A N 1
ATOM 897 C CA A ILE A 1 143 ? 34.358 45.478 42.177 0.59 13.97 137 ILE A CA 1
ATOM 898 C CA B ILE A 1 143 ? 34.436 45.462 42.094 0.41 13.76 137 ILE A CA 1
ATOM 899 C C . ILE A 1 143 ? 35.472 45.012 43.099 1.00 12.09 137 ILE A C 1
ATOM 900 O O . ILE A 1 143 ? 36.586 45.564 43.098 1.00 14.33 137 ILE A O 1
ATOM 909 N N . LYS A 1 144 ? 35.142 44.033 43.918 1.00 11.17 138 LYS A N 1
ATOM 910 C CA . LYS A 1 144 ? 36.093 43.425 44.842 1.00 10.68 138 LYS A CA 1
ATOM 911 C C . LYS A 1 144 ? 35.837 41.937 44.776 1.00 10.39 138 LYS A C 1
ATOM 912 O O . LYS A 1 144 ? 34.821 41.496 44.226 1.00 10.80 138 LYS A O 1
ATOM 918 N N . THR A 1 145 ? 36.751 41.154 45.366 1.00 9.90 139 THR A N 1
ATOM 919 C CA . THR A 1 145 ? 36.578 39.715 45.407 1.00 9.02 139 THR A CA 1
ATOM 920 C C . THR A 1 145 ? 36.673 39.183 46.840 1.00 8.34 139 THR A C 1
ATOM 921 O O . THR A 1 145 ? 37.428 39.699 47.677 1.00 9.80 139 THR A O 1
ATOM 925 N N . LEU A 1 146 ? 35.941 38.102 47.084 1.00 7.76 140 LEU A N 1
ATOM 926 C CA . LEU A 1 146 ? 35.923 37.387 48.353 1.00 7.30 140 LEU A CA 1
ATOM 927 C C . LEU A 1 146 ? 36.009 35.904 48.067 1.00 8.15 140 LEU A C 1
ATOM 928 O O . LEU A 1 146 ? 35.205 35.369 47.300 1.00 8.14 140 LEU A O 1
ATOM 933 N N . VAL A 1 147 ? 37.026 35.238 48.641 1.00 7.03 141 VAL A N 1
ATOM 934 C CA . VAL A 1 147 ? 37.173 33.805 48.404 1.00 8.01 141 VAL A CA 1
ATOM 935 C C . VAL A 1 147 ? 37.188 33.050 49.718 1.00 7.49 141 VAL A C 1
ATOM 936 O O . VAL A 1 147 ? 37.628 33.548 50.761 1.00 8.48 141 VAL A O 1
ATOM 940 N N . ALA A 1 148 ? 36.657 31.828 49.670 1.00 7.36 142 ALA A N 1
ATOM 941 C CA . ALA A 1 148 ? 36.613 31.031 50.894 1.00 6.04 142 ALA A CA 1
ATOM 942 C C . ALA A 1 148 ? 37.973 30.428 51.175 1.00 8.34 142 ALA A C 1
ATOM 943 O O . ALA A 1 148 ? 38.488 30.542 52.281 1.00 9.31 142 ALA A O 1
ATOM 945 N N . ILE A 1 149 ? 38.562 29.777 50.178 1.00 7.61 143 ILE A N 1
ATOM 946 C CA . ILE A 1 149 ? 39.854 29.090 50.308 1.00 8.75 143 ILE A CA 1
ATOM 947 C C . ILE A 1 149 ? 40.795 29.706 49.299 1.00 9.70 143 ILE A C 1
ATOM 948 O O . ILE A 1 149 ? 40.568 29.597 48.090 1.00 10.76 143 ILE A O 1
ATOM 953 N N . ASP A 1 150 ? 41.851 30.355 49.777 1.00 8.16 144 ASP A N 1
ATOM 954 C CA . ASP A 1 150 ? 42.893 30.864 48.907 1.00 8.28 144 ASP A CA 1
ATOM 955 C C . ASP A 1 150 ? 44.031 29.860 48.997 1.00 10.86 144 ASP A C 1
ATOM 956 O O . ASP A 1 150 ? 44.467 29.503 50.114 1.00 9.87 144 ASP A O 1
ATOM 961 N N . LYS A 1 151 ? 44.521 29.435 47.839 1.00 9.81 145 LYS A N 1
ATOM 962 C CA A LYS A 1 151 ? 45.762 28.648 47.760 0.60 12.00 145 LYS A CA 1
ATOM 963 C CA B LYS A 1 151 ? 45.733 28.646 47.726 0.40 12.34 145 LYS A CA 1
ATOM 964 C C . LYS A 1 151 ? 46.825 29.527 47.131 1.00 13.47 145 LYS A C 1
ATOM 965 O O . LYS A 1 151 ? 47.057 29.457 45.921 1.00 16.18 145 LYS A O 1
ATOM 976 N N . PRO A 1 152 ? 47.492 30.362 47.929 1.00 15.58 146 PRO A N 1
ATOM 977 C CA . PRO A 1 152 ? 48.421 31.361 47.354 1.00 19.80 146 PRO A CA 1
ATOM 978 C C . PRO A 1 152 ? 49.589 30.745 46.637 1.00 21.03 146 PRO A C 1
ATOM 979 O O . PRO A 1 152 ? 50.181 31.396 45.743 1.00 24.80 146 PRO A O 1
ATOM 983 N N . GLY A 1 153 ? 49.929 29.496 46.949 1.00 19.20 147 GLY A N 1
ATOM 984 C CA . GLY A 1 153 ? 51.057 28.915 46.231 1.00 18.16 147 GLY A CA 1
ATOM 985 C C . GLY A 1 153 ? 50.719 28.367 44.863 1.00 20.02 147 GLY A C 1
ATOM 986 O O . GLY A 1 153 ? 51.616 27.858 44.187 1.00 23.21 147 GLY A O 1
ATOM 987 N N . GLY A 1 154 ? 49.473 28.551 44.382 1.00 17.47 148 GLY A N 1
ATOM 988 C CA . GLY A 1 154 ? 48.973 28.001 43.135 1.00 18.76 148 GLY A CA 1
ATOM 989 C C . GLY A 1 154 ? 48.952 29.010 41.969 1.00 15.46 148 GLY A C 1
ATOM 990 O O . GLY A 1 154 ? 48.568 28.662 40.840 1.00 18.37 148 GLY A O 1
ATOM 991 N N . ARG A 1 155 ? 49.308 30.251 42.270 1.00 14.66 149 ARG A N 1
ATOM 992 C CA . ARG A 1 155 ? 49.129 31.344 41.288 1.00 14.07 149 ARG A CA 1
ATOM 993 C C . ARG A 1 155 ? 49.842 31.076 39.964 1.00 16.50 149 ARG A C 1
ATOM 994 O O . ARG A 1 155 ? 50.992 30.625 39.925 1.00 18.35 149 ARG A O 1
ATOM 1002 N N . LYS A 1 156 ? 49.154 31.393 38.859 1.00 15.09 150 LYS A N 1
ATOM 1003 C CA . LYS A 1 156 ? 49.827 31.448 37.565 1.00 15.72 150 LYS A CA 1
ATOM 1004 C C . LYS A 1 156 ? 49.921 32.873 37.054 1.00 16.17 150 LYS A C 1
ATOM 1005 O O . LYS A 1 156 ? 50.661 33.133 36.097 1.00 18.14 150 LYS A O 1
ATOM 1011 N N . ILE A 1 157 ? 49.203 33.791 37.692 1.00 15.91 151 ILE A N 1
ATOM 1012 C CA . ILE A 1 157 ? 49.345 35.231 37.476 1.00 16.77 151 ILE A CA 1
ATOM 1013 C C . ILE A 1 157 ? 49.258 35.879 38.846 1.00 16.84 151 ILE A C 1
ATOM 1014 O O . ILE A 1 157 ? 48.719 35.275 39.782 1.00 17.09 151 ILE A O 1
ATOM 1019 N N . PRO A 1 158 ? 49.681 37.130 38.971 1.00 17.15 152 PRO A N 1
ATOM 1020 C CA . PRO A 1 158 ? 49.501 37.831 40.261 1.00 18.62 152 PRO A CA 1
ATOM 1021 C C . PRO A 1 158 ? 48.046 38.153 40.531 1.00 17.25 152 PRO A C 1
ATOM 1022 O O . PRO A 1 158 ? 47.344 38.698 39.683 1.00 18.16 152 PRO A O 1
ATOM 1026 N N . PHE A 1 159 ? 47.601 37.857 41.741 1.00 15.86 153 PHE A N 1
ATOM 1027 C CA . PHE A 1 159 ? 46.240 38.220 42.081 1.00 12.59 153 PHE A CA 1
ATOM 1028 C C . PHE A 1 159 ? 46.083 38.161 43.580 1.00 14.81 153 PHE A C 1
ATOM 1029 O O . PHE A 1 159 ? 46.396 37.138 44.189 1.00 14.70 153 PHE A O 1
ATOM 1037 N N . THR A 1 160 ? 45.499 39.224 44.167 1.00 12.72 154 THR A N 1
ATOM 1038 C CA . THR A 1 160 ? 45.191 39.264 45.589 1.00 11.27 154 THR A CA 1
ATOM 1039 C C . THR A 1 160 ? 43.692 39.522 45.749 1.00 11.53 154 THR A C 1
ATOM 1040 O O . THR A 1 160 ? 43.178 40.529 45.242 1.00 14.82 154 THR A O 1
ATOM 1044 N N . ALA A 1 161 ? 42.959 38.590 46.390 1.00 10.01 155 ALA A N 1
ATOM 1045 C CA . ALA A 1 161 ? 41.558 38.877 46.711 1.00 9.55 155 ALA A CA 1
ATOM 1046 C C . ALA A 1 161 ? 41.491 39.905 47.826 1.00 12.27 155 ALA A C 1
ATOM 1047 O O . ALA A 1 161 ? 42.354 39.951 48.727 1.00 12.45 155 ALA A O 1
ATOM 1049 N N . GLU A 1 162 ? 40.472 40.749 47.774 1.00 10.30 156 GLU A N 1
ATOM 1050 C CA . GLU A 1 162 ? 40.334 41.708 48.860 1.00 10.93 156 GLU A CA 1
ATOM 1051 C C . GLU A 1 162 ? 40.019 41.030 50.177 1.00 10.17 156 GLU A C 1
ATOM 1052 O O . GLU A 1 162 ? 40.434 41.542 51.232 1.00 11.58 156 GLU A O 1
ATOM 1058 N N . TYR A 1 163 ? 39.202 39.944 50.153 1.00 9.32 157 TYR A N 1
ATOM 1059 C CA . TYR A 1 163 ? 38.765 39.281 51.361 1.00 8.71 157 TYR A CA 1
ATOM 1060 C C . TYR A 1 163 ? 39.013 37.796 51.198 1.00 8.80 157 TYR A C 1
ATOM 1061 O O . TYR A 1 163 ? 38.640 37.208 50.171 1.00 9.30 157 TYR A O 1
ATOM 1070 N N . VAL A 1 164 ? 39.667 37.191 52.189 1.00 8.02 158 VAL A N 1
ATOM 1071 C CA . VAL A 1 164 ? 39.982 35.754 52.183 1.00 7.69 158 VAL A CA 1
ATOM 1072 C C . VAL A 1 164 ? 39.507 35.165 53.498 1.00 8.51 158 VAL A C 1
ATOM 1073 O O . VAL A 1 164 ? 39.939 35.633 54.559 1.00 10.87 158 VAL A O 1
ATOM 1077 N N . VAL A 1 165 ? 38.714 34.090 53.428 1.00 7.72 159 VAL A N 1
ATOM 1078 C CA . VAL A 1 165 ? 38.271 33.412 54.643 1.00 7.99 159 VAL A CA 1
ATOM 1079 C C . VAL A 1 165 ? 39.401 32.599 55.259 1.00 9.15 159 VAL A C 1
ATOM 1080 O O . VAL A 1 165 ? 39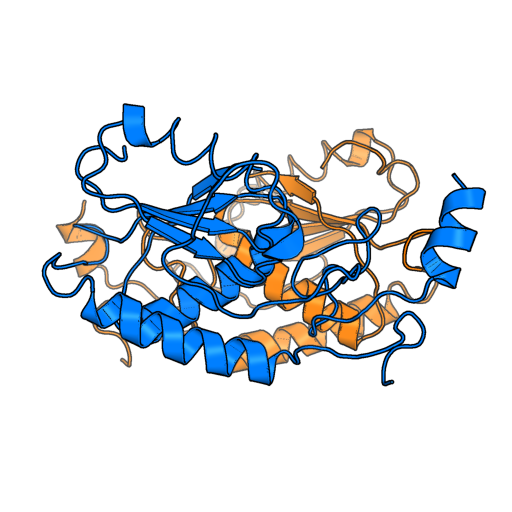.671 32.718 56.461 1.00 10.71 159 VAL A O 1
ATOM 1084 N N . ALA A 1 166 ? 40.054 31.742 54.467 1.00 8.28 160 ALA A N 1
ATOM 1085 C CA . ALA A 1 166 ? 41.137 30.899 54.953 1.00 10.68 160 ALA A CA 1
ATOM 1086 C C . ALA A 1 166 ? 42.127 30.635 53.831 1.00 12.21 160 ALA A C 1
ATOM 1087 O O . ALA A 1 166 ? 41.757 30.582 52.655 1.00 11.48 160 ALA A O 1
ATOM 1089 N N . ASP A 1 167 ? 43.394 30.450 54.216 1.00 13.45 161 ASP A N 1
ATOM 1090 C CA . ASP A 1 167 ? 44.478 30.017 53.328 1.00 13.95 161 ASP A CA 1
ATOM 1091 C C . ASP A 1 167 ? 44.713 28.524 53.471 1.00 17.16 161 ASP A C 1
ATOM 1092 O O . ASP A 1 167 ? 44.687 28.009 54.591 1.00 16.25 161 ASP A O 1
ATOM 1097 N N . VAL A 1 168 ? 45.045 27.841 52.370 1.00 13.47 162 VAL A N 1
ATOM 1098 C CA A VAL A 1 168 ? 45.382 26.411 52.412 0.52 13.92 162 VAL A CA 1
ATOM 1099 C CA B VAL A 1 168 ? 45.428 26.431 52.474 0.48 14.02 162 VAL A CA 1
ATOM 1100 C C . VAL A 1 168 ? 46.747 26.260 51.742 1.00 15.27 162 VAL A C 1
ATOM 1101 O O . VAL A 1 168 ? 47.028 26.963 50.769 1.00 15.00 162 VAL A O 1
ATOM 1108 N N . PRO A 1 169 ? 47.605 25.385 52.215 1.00 12.18 163 PRO A N 1
ATOM 1109 C CA . PRO A 1 169 ? 48.840 25.103 51.479 1.00 12.09 163 PRO A CA 1
ATOM 1110 C C . PRO A 1 169 ? 48.562 24.354 50.177 1.00 11.79 163 PRO A C 1
ATOM 1111 O O . PRO A 1 169 ? 47.402 24.127 49.803 1.00 12.40 163 PRO A O 1
ATOM 1115 N N . ASN A 1 170 ? 49.641 23.982 49.488 1.00 12.59 164 ASN A N 1
ATOM 1116 C CA . ASN A 1 170 ? 49.503 23.260 48.210 1.00 13.31 164 ASN A CA 1
ATOM 1117 C C . ASN A 1 170 ? 49.239 21.771 48.448 1.00 14.06 164 ASN A C 1
ATOM 1118 O O . ASN A 1 170 ? 50.063 20.889 48.212 1.00 15.96 164 ASN A O 1
ATOM 1123 N N . VAL A 1 171 ? 47.994 21.518 48.882 1.00 12.68 165 VAL A N 1
ATOM 1124 C CA . VAL A 1 171 ? 47.433 20.196 49.101 1.00 13.56 165 VAL A CA 1
ATOM 1125 C C . VAL A 1 171 ? 46.047 20.167 48.462 1.00 11.90 165 VAL A C 1
ATOM 1126 O O . VAL A 1 171 ? 45.396 21.209 48.287 1.00 11.60 165 VAL A O 1
ATOM 1130 N N . PHE A 1 172 ? 45.606 18.968 48.065 1.00 12.50 166 PHE A N 1
ATOM 1131 C CA . PHE A 1 172 ? 44.300 18.840 47.421 1.00 12.93 166 PHE A CA 1
ATOM 1132 C C . PHE A 1 172 ? 43.195 18.623 48.446 1.00 11.05 166 PHE A C 1
ATOM 1133 O O . PHE A 1 172 ? 43.194 17.618 49.157 1.00 12.74 166 PHE A O 1
ATOM 1141 N N . VAL A 1 173 ? 42.266 19.560 48.522 1.00 10.20 167 VAL A N 1
ATOM 1142 C CA . VAL A 1 173 ? 41.203 19.526 49.533 1.00 9.63 167 VAL A CA 1
ATOM 1143 C C . VAL A 1 173 ? 39.839 19.342 48.878 1.00 11.55 167 VAL A C 1
ATOM 1144 O O . VAL A 1 173 ? 39.613 19.677 47.703 1.00 11.87 167 VAL A O 1
ATOM 1148 N N . VAL A 1 174 ? 38.924 18.772 49.665 1.00 9.19 168 VAL A N 1
ATOM 1149 C CA . VAL A 1 174 ? 37.521 18.700 49.268 1.00 8.48 168 VAL A CA 1
ATOM 1150 C C . VAL A 1 174 ? 36.682 19.179 50.440 1.00 9.41 168 VAL A C 1
ATOM 1151 O O . VAL A 1 174 ? 37.160 19.369 51.569 1.00 9.90 168 VAL A O 1
ATOM 1155 N N . GLY A 1 175 ? 35.398 19.358 50.168 1.00 7.73 169 GLY A N 1
ATOM 1156 C CA . GLY A 1 175 ? 34.447 19.804 51.182 1.00 8.48 169 GLY A CA 1
ATOM 1157 C C . GLY A 1 175 ? 34.079 21.270 51.002 1.00 8.56 169 GLY A C 1
ATOM 1158 O O . GLY A 1 175 ? 34.747 22.038 50.305 1.00 7.59 169 GLY A O 1
ATOM 1159 N N . TYR A 1 176 ? 33.014 21.664 51.686 1.00 7.96 170 TYR A N 1
ATOM 1160 C CA . TYR A 1 176 ? 32.521 23.059 51.638 1.00 7.62 170 TYR A CA 1
ATOM 1161 C C . TYR A 1 176 ? 32.343 23.536 50.204 1.00 7.24 170 TYR A C 1
ATOM 1162 O O . TYR A 1 176 ? 32.678 24.681 49.844 1.00 7.86 170 TYR A O 1
ATOM 1171 N N . GLY A 1 177 ? 31.739 22.659 49.372 1.00 7.43 171 GLY A N 1
ATOM 1172 C CA . GLY A 1 177 ? 31.533 22.923 47.954 1.00 7.40 171 GLY A CA 1
ATOM 1173 C C . GLY A 1 177 ? 32.618 22.408 47.021 1.00 7.53 171 GLY A C 1
ATOM 1174 O O . GLY A 1 177 ? 32.389 22.255 45.805 1.00 8.40 171 GLY A O 1
ATOM 1175 N N . LEU A 1 178 ? 33.813 22.142 47.535 1.00 7.02 172 LEU A N 1
ATOM 1176 C CA A LEU A 1 178 ? 34.916 21.697 46.694 0.64 7.45 172 LEU A CA 1
ATOM 1177 C CA B LEU A 1 178 ? 34.935 21.681 46.713 0.36 7.38 172 LEU A CA 1
ATOM 1178 C C . LEU A 1 178 ? 34.822 20.193 46.438 1.00 8.68 172 LEU A C 1
ATOM 1179 O O . LEU A 1 178 ? 34.581 19.413 47.368 1.00 9.38 172 LEU A O 1
ATOM 1188 N N . ASP A 1 179 ? 34.973 19.800 45.180 1.00 8.36 173 ASP A N 1
ATOM 1189 C CA . ASP A 1 179 ? 34.729 18.419 44.769 1.00 10.15 173 ASP A CA 1
ATOM 1190 C C . ASP A 1 179 ? 35.985 17.639 44.405 1.00 10.98 173 ASP A C 1
ATOM 1191 O O . ASP A 1 179 ? 37.054 18.185 44.039 1.00 10.63 173 ASP A O 1
ATOM 1196 N N . TYR A 1 180 ? 35.838 16.317 44.439 1.00 10.91 174 TYR A N 1
ATOM 1197 C CA . TYR A 1 180 ? 36.706 15.441 43.652 1.00 10.89 174 TYR A CA 1
ATOM 1198 C C . TYR A 1 180 ? 35.784 14.680 42.697 1.00 12.00 174 TYR A C 1
ATOM 1199 O O . TYR A 1 180 ? 34.883 13.949 43.135 1.00 12.19 174 TYR A O 1
ATOM 1208 N N . ASP A 1 181 ? 35.937 14.935 41.408 1.00 12.57 175 ASP A N 1
ATOM 1209 C CA . ASP A 1 181 ? 35.063 14.371 40.338 1.00 12.47 175 ASP A CA 1
ATOM 1210 C C . ASP A 1 181 ? 33.585 14.405 40.736 1.00 12.04 175 ASP A C 1
ATOM 1211 O O . ASP A 1 181 ? 32.854 13.420 40.579 1.00 12.99 175 ASP A O 1
ATOM 1216 N N . GLN A 1 182 ? 33.142 15.588 41.180 1.00 11.72 176 GLN A N 1
ATOM 1217 C CA . GLN A 1 182 ? 31.748 15.943 41.498 1.00 9.97 176 GLN A CA 1
ATOM 1218 C C . GLN A 1 182 ? 31.269 15.383 42.824 1.00 10.85 176 GLN A C 1
ATOM 1219 O O . GLN A 1 182 ? 30.161 15.756 43.262 1.00 11.66 176 GLN A O 1
ATOM 1225 N N . SER A 1 183 ? 32.053 14.561 43.511 1.00 11.19 177 SER A N 1
ATOM 1226 C CA . SER A 1 183 ? 31.678 14.092 44.835 1.00 9.71 177 SER A CA 1
ATOM 1227 C C . SER A 1 183 ? 32.349 14.938 45.924 1.00 9.33 177 SER A C 1
ATOM 1228 O O . SER A 1 183 ? 33.260 15.751 45.658 1.00 9.88 177 SER A O 1
ATOM 1231 N N . TYR A 1 184 ? 31.889 14.733 47.158 1.00 10.26 178 TYR A N 1
ATOM 1232 C CA . TYR A 1 184 ? 32.427 15.315 48.394 1.00 8.58 178 TYR A CA 1
ATOM 1233 C C . TYR A 1 184 ? 32.180 16.809 48.573 1.00 8.69 178 TYR A C 1
ATOM 1234 O O . TYR A 1 184 ? 32.630 17.384 49.579 1.00 9.32 178 TYR A O 1
ATOM 1243 N N . ARG A 1 185 ? 31.402 17.471 47.694 1.00 7.54 179 ARG A N 1
ATOM 1244 C CA . ARG A 1 185 ? 31.074 18.873 47.943 1.00 7.12 179 ARG A CA 1
ATOM 1245 C C . ARG A 1 185 ? 30.290 19.067 49.229 1.00 7.74 179 ARG A C 1
ATOM 1246 O O . ARG A 1 185 ? 30.337 20.155 49.812 1.00 8.44 179 ARG A O 1
ATOM 1254 N N . GLU A 1 186 ? 29.492 18.080 49.613 1.00 8.03 180 GLU A N 1
ATOM 1255 C CA . GLU A 1 186 ? 28.619 18.182 50.763 1.00 7.42 180 GLU A CA 1
ATOM 1256 C C . GLU A 1 186 ? 29.323 17.955 52.087 1.00 8.13 180 GLU A C 1
ATOM 1257 O O . GLU A 1 186 ? 28.694 18.098 53.140 1.00 8.34 180 GLU A O 1
ATOM 1263 N N . VAL A 1 187 ? 30.606 17.587 52.082 1.00 8.27 181 VAL A N 1
ATOM 1264 C CA . VAL A 1 187 ? 31.324 17.458 53.352 1.00 8.14 181 VAL A CA 1
ATOM 1265 C C . VAL A 1 187 ? 31.347 18.837 54.012 1.00 9.07 181 VAL A C 1
ATOM 1266 O O . VAL A 1 187 ? 31.630 19.857 53.364 1.00 8.30 181 VAL A O 1
ATOM 1270 N N . ARG A 1 188 ? 31.049 18.884 55.316 1.00 8.83 182 ARG A N 1
ATOM 1271 C CA . ARG A 1 188 ? 30.848 20.188 55.989 1.00 6.56 182 ARG A CA 1
ATOM 1272 C C . ARG A 1 188 ? 32.154 20.922 56.255 1.00 7.92 182 ARG A C 1
ATOM 1273 O O . ARG A 1 188 ? 32.137 22.141 56.457 1.00 8.62 182 ARG A O 1
ATOM 1281 N N . ASP A 1 189 ? 33.252 20.180 56.265 1.00 7.50 183 ASP A N 1
ATOM 1282 C CA . ASP A 1 189 ? 34.577 20.690 56.601 1.00 7.53 183 ASP A CA 1
ATOM 1283 C C . ASP A 1 189 ? 35.437 20.677 55.347 1.00 10.37 183 ASP A C 1
ATOM 1284 O O . ASP A 1 189 ? 35.183 19.916 54.408 1.00 10.44 183 ASP A O 1
ATOM 1289 N N . VAL A 1 190 ? 36.536 21.473 55.358 1.00 8.36 184 VAL A N 1
ATOM 1290 C CA . VAL A 1 190 ? 37.527 21.415 54.274 1.00 9.21 184 VAL A CA 1
ATOM 1291 C C . VAL A 1 190 ? 38.603 20.445 54.725 1.00 9.39 184 VAL A C 1
ATOM 1292 O O . VAL A 1 190 ? 39.184 20.622 55.819 1.00 9.40 184 VAL A O 1
ATOM 1296 N N . VAL A 1 191 ? 38.796 19.349 53.944 1.00 8.76 185 VAL A N 1
ATOM 1297 C CA . VAL A 1 191 ? 39.648 18.244 54.371 1.00 9.61 185 VAL A CA 1
ATOM 1298 C C . VAL A 1 191 ? 40.630 17.891 53.257 1.00 10.47 185 VAL A C 1
ATOM 1299 O O . VAL A 1 191 ? 40.379 18.145 52.083 1.00 11.26 185 VAL A O 1
ATOM 1303 N N . ILE A 1 192 ? 41.766 17.322 53.634 1.00 10.90 186 ILE A N 1
ATOM 1304 C CA . ILE A 1 192 ? 42.711 16.805 52.636 1.00 11.54 186 ILE A CA 1
ATOM 1305 C C . ILE A 1 192 ? 42.253 15.434 52.193 1.00 13.50 186 ILE A C 1
ATOM 1306 O O . ILE A 1 192 ? 42.156 14.509 53.010 1.00 13.48 186 ILE A O 1
ATOM 1311 N N . LEU A 1 193 ? 42.018 15.289 50.889 1.00 13.68 187 LEU A N 1
ATOM 1312 C CA . LEU A 1 193 ? 41.559 14.016 50.336 1.00 15.19 187 LEU A CA 1
ATOM 1313 C C . LEU A 1 193 ? 42.672 12.958 50.402 1.00 15.57 187 LEU A C 1
ATOM 1314 O O . LEU A 1 193 ? 43.861 13.227 50.130 1.00 18.05 187 LEU A O 1
ATOM 1319 N N . LYS A 1 194 ? 42.288 11.740 50.827 1.00 16.97 188 LYS A N 1
ATOM 1320 C CA . LYS A 1 194 ? 43.238 10.630 50.922 1.00 20.93 188 LYS A CA 1
ATOM 1321 C C . LYS A 1 194 ? 43.712 10.240 49.529 1.00 22.05 188 LYS A C 1
ATOM 1322 O O . LYS A 1 194 ? 42.890 10.108 48.627 1.00 20.28 188 LYS A O 1
ATOM 1328 N N . PRO A 1 195 ? 45.012 10.074 49.307 1.00 24.64 189 PRO A N 1
ATOM 1329 C CA . PRO A 1 195 ? 45.492 9.709 47.967 1.00 25.52 189 PRO A CA 1
ATOM 1330 C C . PRO A 1 195 ? 44.838 8.480 47.373 1.00 25.10 189 PRO A C 1
ATOM 1331 O O . PRO A 1 195 ? 44.572 8.453 46.169 1.00 27.58 189 PRO A O 1
ATOM 1335 N N . SER A 1 196 ? 44.563 7.467 48.191 1.00 24.63 190 SER A N 1
ATOM 1336 C CA . SER A 1 196 ? 43.974 6.236 47.687 1.00 32.49 190 SER A CA 1
ATOM 1337 C C . SER A 1 196 ? 42.630 6.474 47.023 1.00 32.18 190 SER A C 1
ATOM 1338 O O . SER A 1 196 ? 42.221 5.688 46.162 1.00 32.60 190 SER A O 1
ATOM 1341 N N . VAL A 1 197 ? 41.917 7.545 47.403 1.00 24.12 191 VAL A N 1
ATOM 1342 C CA . VAL A 1 197 ? 40.629 7.827 46.769 1.00 20.94 191 VAL A CA 1
ATO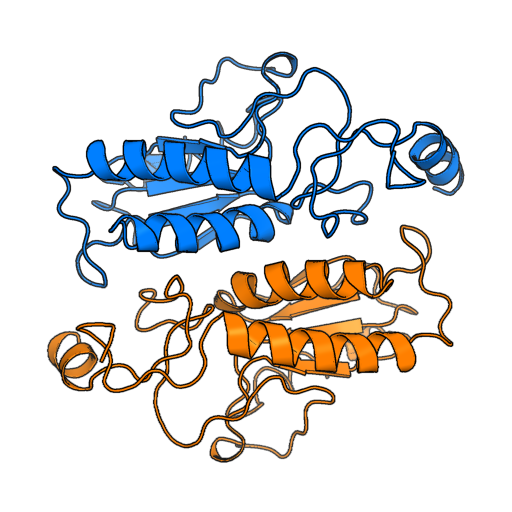M 1343 C C . VAL A 1 197 ? 40.835 8.115 45.289 1.00 24.17 191 VAL A C 1
ATOM 1344 O O . VAL A 1 197 ? 40.121 7.571 44.426 1.00 24.32 191 VAL A O 1
ATOM 1348 N N . TYR A 1 198 ? 41.748 9.045 44.976 1.00 24.42 192 TYR A N 1
ATOM 1349 C CA . TYR A 1 198 ? 41.903 9.443 43.584 1.00 26.98 192 TYR A CA 1
ATOM 1350 C C . TYR A 1 198 ? 42.855 8.528 42.833 1.00 29.64 192 TYR A C 1
ATOM 1351 O O . TYR A 1 198 ? 42.694 8.371 41.616 1.00 30.94 192 TYR A O 1
ATOM 1360 N N . GLU A 1 199 ? 43.776 7.861 43.531 1.00 30.49 193 GLU A N 1
ATOM 1361 C CA . GLU A 1 199 ? 44.540 6.814 42.856 1.00 32.11 193 GLU A CA 1
ATOM 1362 C C . GLU A 1 199 ? 43.618 5.707 42.379 1.00 33.48 193 GLU A C 1
ATOM 1363 O O . GLU A 1 199 ? 43.664 5.308 41.208 1.00 39.67 193 GLU A O 1
ATOM 1369 N N . THR A 1 200 ? 42.745 5.215 43.260 1.00 31.90 194 THR A N 1
ATOM 1370 C CA . THR A 1 200 ? 41.839 4.147 42.854 1.00 33.83 194 THR A CA 1
ATOM 1371 C C . THR A 1 200 ? 40.821 4.645 41.835 1.00 33.05 194 THR A C 1
ATOM 1372 O O . THR A 1 200 ? 40.611 4.013 40.798 1.00 35.65 194 THR A O 1
ATOM 1376 N N . TRP A 1 201 ? 40.170 5.784 42.100 1.00 28.73 195 TRP A N 1
ATOM 1377 C CA . TRP A 1 201 ? 39.168 6.241 41.147 1.00 27.82 195 TRP A CA 1
ATOM 1378 C C . TRP A 1 201 ? 39.819 6.585 39.813 1.00 32.00 195 TRP A C 1
ATOM 1379 O O . TRP A 1 201 ? 39.244 6.314 38.748 1.00 35.99 195 TRP A O 1
ATOM 1390 N N . GLY A 1 202 ? 41.015 7.180 39.859 1.00 35.23 196 GLY A N 1
ATOM 1391 C CA . GLY A 1 202 ? 41.768 7.415 38.642 1.00 40.03 196 GLY A CA 1
ATOM 1392 C C . GLY A 1 202 ? 41.915 6.166 37.789 1.00 44.89 196 GLY A C 1
ATOM 1393 O O . GLY A 1 202 ? 41.829 6.237 36.562 1.00 49.09 196 GLY A O 1
ATOM 1394 N N . LYS A 1 203 ? 42.102 4.994 38.424 1.00 45.51 197 LYS A N 1
ATOM 1395 C CA . LYS A 1 203 ? 42.219 3.770 37.633 1.00 47.66 197 LYS A CA 1
ATOM 1396 C C . LYS A 1 203 ? 40.870 3.252 37.152 1.00 49.62 197 LYS A C 1
ATOM 1397 O O . LYS A 1 203 ? 40.823 2.526 36.152 1.00 52.54 197 LYS A O 1
ATOM 1403 N N . GLU A 1 204 ? 39.773 3.598 37.834 1.00 48.10 198 GLU A N 1
ATOM 1404 C CA . GLU A 1 204 ? 38.452 3.253 37.317 1.00 49.24 198 GLU A CA 1
ATOM 1405 C C . GLU A 1 204 ? 38.184 3.977 36.004 1.00 49.19 198 GLU A C 1
ATOM 1406 O O . GLU A 1 204 ? 37.723 3.373 35.025 1.00 50.27 198 GLU A O 1
ATOM 1412 N N . LEU A 1 205 ? 38.496 5.269 35.964 1.00 45.59 199 LEU A N 1
ATOM 1413 C CA . LEU A 1 205 ? 38.362 6.076 34.763 1.00 44.31 199 LEU A CA 1
ATOM 1414 C C . LEU A 1 205 ? 39.367 5.659 33.686 1.00 48.17 199 LEU A C 1
ATOM 1415 O O . LEU A 1 205 ? 39.864 4.528 33.681 1.00 53.49 199 LEU A O 1
ATOM 1420 N N . CYS B 1 11 ? 7.051 42.141 64.731 1.00 44.66 5 CYS B N 1
ATOM 1421 C CA . CYS B 1 11 ? 7.870 41.174 63.995 1.00 41.99 5 CYS B CA 1
ATOM 1422 C C . CYS B 1 11 ? 9.376 41.515 64.053 1.00 41.89 5 CYS B C 1
ATOM 1423 O O . CYS B 1 11 ? 9.764 42.669 64.233 1.00 45.47 5 CYS B O 1
ATOM 1426 N N . LYS B 1 12 ? 10.202 40.473 63.893 1.00 40.13 6 LYS B N 1
ATOM 1427 C CA . LYS B 1 12 ? 11.656 40.570 63.995 1.00 38.02 6 LYS B CA 1
ATOM 1428 C C . LYS B 1 12 ? 12.274 41.416 62.877 1.00 38.77 6 LYS B C 1
ATOM 1429 O O . LYS B 1 12 ? 13.388 41.928 63.040 1.00 42.18 6 LYS B O 1
ATOM 1435 N N . TYR B 1 13 ? 11.561 41.606 61.768 1.00 32.53 7 TYR B N 1
ATOM 1436 C CA . TYR B 1 13 ? 12.077 42.239 60.558 1.00 23.53 7 TYR B CA 1
ATOM 1437 C C . TYR B 1 13 ? 11.174 43.397 60.150 1.00 25.02 7 TYR B C 1
ATOM 1438 O O . TYR B 1 13 ? 9.956 43.206 60.011 1.00 24.80 7 TYR B O 1
ATOM 1447 N N . ASP B 1 14 ? 11.777 44.566 59.846 1.00 25.40 8 ASP B N 1
ATOM 1448 C CA . ASP B 1 14 ? 10.941 45.735 59.543 1.00 29.69 8 ASP B CA 1
ATOM 1449 C C . ASP B 1 14 ? 10.180 45.583 58.235 1.00 25.86 8 ASP B C 1
ATOM 1450 O O . ASP B 1 14 ? 9.188 46.291 58.016 1.00 26.84 8 ASP B O 1
ATOM 1455 N N . PHE B 1 15 ? 10.599 44.668 57.371 1.00 21.64 9 PHE B N 1
ATOM 1456 C CA . PHE B 1 15 ? 9.982 44.502 56.073 1.00 22.60 9 PHE B CA 1
ATOM 1457 C C . PHE B 1 15 ? 8.994 43.342 56.050 1.00 19.53 9 PHE B C 1
ATOM 1458 O O . PHE B 1 15 ? 8.461 43.031 54.985 1.00 22.22 9 PHE B O 1
ATOM 1466 N N . ALA B 1 16 ? 8.774 42.675 57.184 1.00 19.36 10 ALA B N 1
ATOM 1467 C CA . ALA B 1 16 ? 7.934 41.486 57.207 1.00 18.97 10 ALA B CA 1
ATOM 1468 C C . ALA B 1 16 ? 6.733 41.633 58.129 1.00 20.04 10 ALA B C 1
ATOM 1469 O O . ALA B 1 16 ? 6.830 42.209 59.214 1.00 21.99 10 ALA B O 1
ATOM 1471 N N . THR B 1 17 ? 5.602 41.037 57.730 1.00 18.40 11 THR B N 1
ATOM 1472 C CA A THR B 1 17 ? 4.473 41.045 58.644 0.45 20.15 11 THR B CA 1
ATOM 1473 C CA B THR B 1 17 ? 4.418 40.968 58.561 0.55 20.23 11 THR B CA 1
ATOM 1474 C C . THR B 1 17 ? 4.580 39.932 59.676 1.00 18.17 11 THR B C 1
ATOM 1475 O O . THR B 1 17 ? 4.228 40.150 60.834 1.00 20.33 11 THR B O 1
ATOM 1482 N N . SER B 1 18 ? 5.093 38.768 59.296 1.00 17.66 12 SER B N 1
ATOM 1483 C CA A SER B 1 18 ? 5.160 37.587 60.161 0.41 17.53 12 SER B CA 1
ATOM 1484 C CA C SER B 1 18 ? 5.332 37.696 60.263 0.59 17.66 12 SER B CA 1
ATOM 1485 C C . SER B 1 18 ? 6.316 36.698 59.717 1.00 14.34 12 SER B C 1
ATOM 1486 O O . SER B 1 18 ? 6.618 36.634 58.527 1.00 13.56 12 SER B O 1
ATOM 1491 N N . VAL B 1 19 ? 6.913 35.976 60.667 1.00 13.35 13 VAL B N 1
ATOM 1492 C CA . VAL B 1 19 ? 7.883 34.940 60.396 1.00 11.56 13 VAL B CA 1
ATOM 1493 C C . VAL B 1 19 ? 7.099 33.626 60.386 1.00 10.89 13 VAL B C 1
ATOM 1494 O O . VAL B 1 19 ? 6.484 33.263 61.388 1.00 12.68 13 VAL B O 1
ATOM 1498 N N . LEU B 1 20 ? 7.186 32.897 59.271 1.00 10.22 14 LEU B N 1
ATOM 1499 C CA . LEU B 1 20 ? 6.474 31.609 59.171 1.00 10.10 14 LEU B CA 1
ATOM 1500 C C . LEU B 1 20 ? 7.340 30.429 59.616 1.00 9.57 14 LEU B C 1
ATOM 1501 O O . LEU B 1 20 ? 6.864 29.596 60.390 1.00 11.46 14 LEU B O 1
ATOM 1506 N N . PHE B 1 21 ? 8.574 30.307 59.099 1.00 8.87 15 PHE B N 1
ATOM 1507 C CA . PHE B 1 21 ? 9.476 29.218 59.496 1.00 8.58 15 PHE B CA 1
ATOM 1508 C C . PHE B 1 21 ? 10.858 29.780 59.745 1.00 10.01 15 PHE B C 1
ATOM 1509 O O . PHE B 1 21 ? 11.441 30.380 58.845 1.00 10.74 15 PHE B O 1
ATOM 1517 N N . THR B 1 22 ? 11.354 29.600 60.964 1.00 9.51 16 THR B N 1
ATOM 1518 C CA . THR B 1 22 ? 12.729 30.034 61.209 1.00 9.53 16 THR B CA 1
ATOM 1519 C C . THR B 1 22 ? 13.686 29.068 60.554 1.00 9.09 16 THR B C 1
ATOM 1520 O O . THR B 1 22 ? 13.346 27.928 60.239 1.00 9.67 16 THR B O 1
ATOM 1524 N N . GLU B 1 23 ? 14.920 29.542 60.379 1.00 8.53 17 GLU B N 1
ATOM 1525 C CA . GLU B 1 23 ? 15.998 28.683 59.935 1.00 8.42 17 GLU B CA 1
ATOM 1526 C C . GLU B 1 23 ? 16.045 27.386 60.748 1.00 9.70 17 GLU B C 1
ATOM 1527 O O . GLU B 1 23 ? 16.186 26.287 60.187 1.00 8.88 17 GLU B O 1
ATOM 1533 N N . ALA B 1 24 ? 15.938 27.494 62.090 1.00 10.68 18 ALA B N 1
ATOM 1534 C CA . ALA B 1 24 ? 16.017 26.286 62.921 1.00 10.10 18 ALA B CA 1
ATOM 1535 C C . ALA B 1 24 ? 14.839 25.354 62.671 1.00 10.65 18 ALA B C 1
ATOM 1536 O O . ALA B 1 24 ? 15.018 24.136 62.632 1.00 10.79 18 ALA B O 1
ATOM 1538 N N . GLU B 1 25 ? 13.643 25.915 62.438 1.00 8.96 19 GLU B N 1
ATOM 1539 C CA . GLU B 1 25 ? 12.482 25.076 62.151 1.00 9.71 19 GLU B CA 1
ATOM 1540 C C . GLU B 1 25 ? 12.632 24.397 60.794 1.00 8.16 19 GLU B C 1
ATOM 1541 O O . GLU B 1 25 ? 12.311 23.203 60.637 1.00 8.98 19 GLU B O 1
ATOM 1547 N N . LEU B 1 26 ? 13.106 25.142 59.808 1.00 7.66 20 LEU B N 1
ATOM 1548 C CA . LEU B 1 26 ? 13.368 24.550 58.502 1.00 8.22 20 LEU B CA 1
ATOM 1549 C C . LEU B 1 26 ? 14.394 23.420 58.618 1.00 8.10 20 LEU B C 1
ATOM 1550 O O . LEU B 1 26 ? 14.181 22.334 58.055 1.00 8.91 20 LEU B O 1
ATOM 1555 N N . HIS B 1 27 ? 15.473 23.625 59.376 1.00 7.65 21 HIS B N 1
ATOM 1556 C CA . HIS B 1 27 ? 16.474 22.561 59.478 1.00 9.22 21 HIS B CA 1
ATOM 1557 C C . HIS B 1 27 ? 15.953 21.333 60.221 1.00 8.86 21 HIS B C 1
ATOM 1558 O O . HIS B 1 27 ? 16.255 20.188 59.831 1.00 9.27 21 HIS B O 1
ATOM 1565 N N . THR B 1 28 ? 15.124 21.521 61.269 1.00 8.95 22 THR B N 1
ATOM 1566 C CA . THR B 1 28 ? 14.510 20.375 61.934 1.00 8.33 22 THR B CA 1
ATOM 1567 C C . THR B 1 28 ? 13.673 19.580 60.953 1.00 9.97 22 THR B C 1
ATOM 1568 O O . THR B 1 28 ? 13.754 18.337 60.888 1.00 10.65 22 THR B O 1
ATOM 1572 N N . ARG B 1 29 ? 12.871 20.286 60.165 1.00 7.74 23 ARG B N 1
ATOM 1573 C CA . ARG B 1 29 ? 12.051 19.593 59.165 1.00 7.75 23 ARG B CA 1
ATOM 1574 C C . ARG B 1 29 ? 12.922 18.897 58.124 1.00 10.11 23 ARG B C 1
ATOM 1575 O O . ARG B 1 29 ? 12.580 17.791 57.643 1.00 11.35 23 ARG B O 1
ATOM 1583 N N . MET B 1 30 ? 14.017 19.557 57.704 1.00 8.19 24 MET B N 1
ATOM 1584 C CA . MET B 1 30 ? 14.901 18.961 56.703 1.00 8.60 24 MET B CA 1
ATOM 1585 C C . MET B 1 30 ? 15.606 17.728 57.241 1.00 8.30 24 MET B C 1
ATOM 1586 O O . MET B 1 30 ? 15.844 16.779 56.478 1.00 9.70 24 MET B O 1
ATOM 1591 N N . ARG B 1 31 ? 15.923 17.694 58.538 1.00 8.84 25 ARG B N 1
ATOM 1592 C CA . ARG B 1 31 ? 16.494 16.453 59.075 1.00 9.63 25 ARG B CA 1
ATOM 1593 C C . ARG B 1 31 ? 15.454 15.329 59.042 1.00 10.78 25 ARG B C 1
ATOM 1594 O O . ARG B 1 31 ? 15.789 14.186 58.743 1.00 12.22 25 ARG B O 1
ATOM 1602 N N . GLY B 1 32 ? 14.179 15.644 59.333 1.00 10.35 26 GLY B N 1
ATOM 1603 C CA . GLY B 1 32 ? 13.126 14.630 59.204 1.00 10.88 26 GLY B CA 1
ATOM 1604 C C . GLY B 1 32 ? 13.017 14.100 57.783 1.00 11.98 26 GLY B C 1
ATOM 1605 O O . GLY B 1 32 ? 12.914 12.881 57.554 1.00 13.19 26 GLY B O 1
ATOM 1606 N N . VAL B 1 33 ? 13.077 14.998 56.803 1.00 11.11 27 VAL B N 1
ATOM 1607 C CA . VAL B 1 33 ? 13.025 14.566 55.421 1.00 9.77 27 VAL B CA 1
ATOM 1608 C C . VAL B 1 33 ? 14.265 13.763 55.056 1.00 9.23 27 VAL B C 1
ATOM 1609 O O . VAL B 1 33 ? 14.172 12.761 54.345 1.00 10.48 27 VAL B O 1
ATOM 1613 N N . ALA B 1 34 ? 15.447 14.174 55.553 1.00 8.63 28 ALA B N 1
ATOM 1614 C CA . ALA B 1 34 ? 16.673 13.472 55.222 1.00 10.13 28 ALA B CA 1
ATOM 1615 C C . ALA B 1 34 ? 16.651 12.059 55.745 1.00 10.89 28 ALA B C 1
ATOM 1616 O O . ALA B 1 34 ? 17.161 11.146 55.086 1.00 10.77 28 ALA B O 1
ATOM 1618 N N . GLN B 1 35 ? 16.045 11.847 56.923 1.00 10.01 29 GLN B N 1
ATOM 1619 C CA . GLN B 1 35 ? 15.941 10.475 57.430 1.00 12.47 29 GLN B CA 1
ATOM 1620 C C . GLN B 1 35 ? 15.072 9.625 56.509 1.00 10.98 29 GLN B C 1
ATOM 1621 O O . GLN B 1 35 ? 15.386 8.448 56.245 1.00 13.20 29 GLN B O 1
ATOM 1627 N N . ARG B 1 36 ? 13.969 10.192 55.994 1.00 12.01 30 ARG B N 1
ATOM 1628 C CA . ARG B 1 36 ? 13.128 9.472 55.049 1.00 12.43 30 ARG B CA 1
ATOM 1629 C C . ARG B 1 36 ? 13.873 9.169 53.759 1.00 13.47 30 ARG B C 1
ATOM 1630 O O . ARG B 1 36 ? 13.778 8.056 53.228 1.00 14.44 30 ARG B O 1
ATOM 1638 N N . ILE B 1 37 ? 14.617 10.148 53.235 1.00 10.40 31 ILE B N 1
ATOM 1639 C CA . ILE B 1 37 ? 15.396 9.902 52.024 1.00 11.20 31 ILE B CA 1
ATOM 1640 C C . ILE B 1 37 ? 16.457 8.825 52.265 1.00 10.87 31 ILE B C 1
ATOM 1641 O O . ILE B 1 37 ? 16.643 7.908 51.454 1.00 12.67 31 ILE B O 1
ATOM 1646 N N . ALA B 1 38 ? 17.185 8.919 53.380 1.00 10.29 32 ALA B N 1
ATOM 1647 C CA . ALA B 1 38 ? 18.155 7.858 53.687 1.00 10.99 32 ALA B CA 1
ATOM 1648 C C . ALA B 1 38 ? 17.502 6.487 53.720 1.00 12.86 32 ALA B C 1
ATOM 1649 O O . ALA B 1 38 ? 18.054 5.514 53.189 1.00 16.23 32 ALA B O 1
ATOM 1651 N N . ASP B 1 39 ? 16.334 6.367 54.351 1.00 12.28 33 ASP B N 1
ATOM 1652 C CA . ASP B 1 39 ? 15.643 5.089 54.357 1.00 13.60 33 ASP B CA 1
ATOM 1653 C C . ASP B 1 39 ? 15.197 4.684 52.959 1.00 13.37 33 ASP B C 1
ATOM 1654 O O . ASP B 1 39 ? 15.325 3.515 52.559 1.00 18.42 33 ASP B O 1
ATOM 1659 N N . ASP B 1 40 ? 14.662 5.625 52.195 1.00 13.74 34 ASP B N 1
ATOM 1660 C CA . ASP B 1 40 ? 14.062 5.270 50.911 1.00 14.35 34 ASP B CA 1
ATOM 1661 C C . ASP B 1 40 ? 15.112 4.863 49.884 1.00 14.35 34 ASP B C 1
ATOM 1662 O O . ASP B 1 40 ? 14.811 4.038 49.014 1.00 17.88 34 ASP B O 1
ATOM 1667 N N . TYR B 1 41 ? 16.342 5.389 49.978 1.00 13.70 35 TYR B N 1
ATOM 1668 C CA . TYR B 1 41 ? 17.413 5.043 49.037 1.00 14.97 35 TYR B CA 1
ATOM 1669 C C . TYR B 1 41 ? 18.418 4.047 49.615 1.00 15.56 35 TYR B C 1
ATOM 1670 O O . TYR B 1 41 ? 19.427 3.732 48.973 1.00 14.89 35 TYR B O 1
ATOM 1679 N N . SER B 1 42 ? 18.150 3.505 50.797 1.00 16.97 36 SER B N 1
ATOM 1680 C CA A SER B 1 42 ? 19.066 2.532 51.389 0.30 20.57 36 SER B CA 1
ATOM 1681 C CA B SER B 1 42 ? 19.088 2.548 51.374 0.70 20.77 36 SER B CA 1
ATOM 1682 C C . SER B 1 42 ? 19.215 1.293 50.518 1.00 22.05 36 SER B C 1
ATOM 1683 O O . SER B 1 42 ? 20.263 0.639 50.552 1.00 28.97 36 SER B O 1
ATOM 1688 N N . ASN B 1 43 ? 18.210 0.958 49.724 1.00 19.24 37 ASN B N 1
ATOM 1689 C CA A ASN B 1 43 ? 18.266 -0.219 48.845 0.45 21.93 37 ASN B CA 1
ATOM 1690 C CA B ASN B 1 43 ? 18.309 -0.231 48.865 0.55 21.86 37 ASN B CA 1
ATOM 1691 C C . ASN B 1 43 ? 19.032 0.021 47.547 1.00 21.12 37 ASN B C 1
ATOM 1692 O O . ASN B 1 43 ? 19.143 -0.902 46.725 1.00 19.72 37 ASN B O 1
ATOM 1701 N N . CYS B 1 44 ? 19.557 1.205 47.333 1.00 16.78 38 CYS B N 1
ATOM 1702 C CA . CYS B 1 44 ? 20.132 1.595 46.055 1.00 17.51 38 CYS B CA 1
ATOM 1703 C C . CYS B 1 44 ? 21.640 1.491 46.036 1.00 16.84 38 CYS B C 1
ATOM 1704 O O . CYS B 1 44 ? 22.228 1.670 44.962 1.00 17.25 38 CYS B O 1
ATOM 1707 N N . ASN B 1 45 ? 22.278 1.185 47.173 1.00 16.96 39 ASN B N 1
ATOM 1708 C CA . ASN B 1 45 ? 23.761 1.142 47.247 1.00 17.20 39 ASN B CA 1
ATOM 1709 C C . ASN B 1 45 ? 24.407 2.408 46.673 1.00 16.21 39 ASN B C 1
ATOM 1710 O O . ASN B 1 45 ? 25.278 2.333 45.794 1.00 16.63 39 ASN B O 1
ATOM 1715 N N . LEU B 1 46 ? 23.981 3.578 47.177 1.00 14.99 40 LEU B N 1
ATOM 1716 C CA . LEU B 1 46 ? 24.593 4.838 46.771 1.00 14.08 40 LEU B CA 1
ATOM 1717 C C . LEU B 1 46 ? 25.995 4.913 47.344 1.00 15.79 40 LEU B C 1
ATOM 1718 O O . LEU B 1 46 ? 26.254 4.469 48.468 1.00 16.57 40 LEU B O 1
ATOM 1723 N N . LYS B 1 47 ? 26.897 5.543 46.576 1.00 14.92 41 LYS B N 1
ATOM 1724 C CA . LYS B 1 47 ? 28.312 5.618 47.001 1.00 14.11 41 LYS B CA 1
ATOM 1725 C C . LYS B 1 47 ? 28.880 6.855 46.353 1.00 13.59 41 LYS B C 1
ATOM 1726 O O . LYS B 1 47 ? 28.531 7.129 45.201 1.00 14.60 41 LYS B O 1
ATOM 1732 N N . PRO B 1 48 ? 29.775 7.596 47.020 1.00 14.49 42 PRO B N 1
ATOM 1733 C CA . PRO B 1 48 ? 30.499 8.668 46.307 1.00 14.79 42 PRO B CA 1
ATOM 1734 C C . PRO B 1 48 ? 31.213 8.091 45.102 1.00 13.34 42 PRO B C 1
ATOM 1735 O O . PRO B 1 48 ? 31.645 6.927 45.104 1.00 15.27 42 PRO B O 1
ATOM 1739 N N . LEU B 1 49 ? 31.328 8.936 44.066 1.00 13.05 43 LEU B N 1
ATOM 1740 C CA . LEU B 1 49 ? 32.034 8.631 42.805 1.00 14.76 43 LEU B CA 1
ATOM 1741 C C . LEU B 1 49 ? 31.288 7.579 41.990 1.00 16.06 43 LEU B C 1
ATOM 1742 O O . LEU B 1 49 ? 30.873 7.847 40.863 1.00 16.46 43 LEU B O 1
ATOM 1747 N N . GLU B 1 50 ? 31.126 6.375 42.541 1.00 15.51 44 GLU B N 1
ATOM 1748 C CA . GLU B 1 50 ? 30.543 5.271 41.796 1.00 17.55 44 GLU B CA 1
ATOM 1749 C C . GLU B 1 50 ? 29.047 5.473 41.566 1.00 16.09 44 GLU B C 1
ATOM 1750 O O . GLU B 1 50 ? 28.517 5.090 40.502 1.00 18.09 44 GLU B O 1
ATOM 1756 N N . ASN B 1 51 ? 28.334 5.995 42.559 1.00 15.08 45 ASN B N 1
ATOM 1757 C CA . ASN B 1 51 ? 26.877 5.963 42.448 1.00 14.84 45 ASN B CA 1
ATOM 1758 C C . ASN B 1 51 ? 26.256 6.983 43.397 1.00 13.57 45 ASN B C 1
ATOM 1759 O O . ASN B 1 51 ? 25.474 6.631 44.312 1.00 13.64 45 ASN B O 1
ATOM 1764 N N . PRO B 1 52 ? 26.541 8.274 43.228 1.00 12.72 46 PRO B N 1
ATOM 1765 C CA . PRO B 1 52 ? 25.906 9.283 44.081 1.00 11.63 46 PRO B CA 1
ATOM 1766 C C . PRO B 1 52 ? 24.443 9.475 43.691 1.00 11.43 46 PRO B C 1
ATOM 1767 O O . PRO B 1 52 ? 24.048 9.234 42.552 1.00 12.36 46 PRO B O 1
ATOM 1771 N N . LEU B 1 53 ? 23.662 9.991 44.641 1.00 10.86 47 LEU B N 1
ATOM 1772 C CA . LEU B 1 53 ? 22.336 10.529 44.315 1.00 10.38 47 LEU B CA 1
ATOM 1773 C C . LEU B 1 53 ? 22.566 11.850 43.582 1.00 9.87 47 LEU B C 1
ATOM 1774 O O . LEU B 1 53 ? 23.295 12.731 44.078 1.00 11.42 47 LEU B O 1
ATOM 1779 N N . VAL B 1 54 ? 21.982 11.987 42.388 1.00 10.96 48 VAL B N 1
ATOM 1780 C CA . VAL B 1 54 ? 22.169 13.210 41.603 1.00 9.90 48 VAL B CA 1
ATOM 1781 C C . VAL B 1 54 ? 21.121 14.230 42.007 1.00 9.22 48 VAL B C 1
ATOM 1782 O O . VAL B 1 54 ? 19.913 13.984 41.814 1.00 10.39 48 VAL B O 1
ATOM 1786 N N . ILE B 1 55 ? 21.574 15.334 42.578 1.00 9.28 49 ILE B N 1
ATOM 1787 C CA . ILE B 1 55 ? 20.718 16.430 43.039 1.00 8.37 49 ILE B CA 1
ATOM 1788 C C . ILE B 1 55 ? 20.609 17.438 41.908 1.00 9.49 49 ILE B C 1
ATOM 1789 O O . ILE B 1 55 ? 21.628 17.990 41.455 1.00 11.36 49 ILE B O 1
ATOM 1794 N N . VAL B 1 56 ? 19.396 17.664 41.402 1.00 8.27 50 VAL B N 1
ATOM 1795 C CA . VAL B 1 56 ? 19.218 18.643 40.325 1.00 9.07 50 VAL B CA 1
ATOM 1796 C C . VAL B 1 56 ? 18.475 19.811 40.931 1.00 8.94 50 VAL B C 1
ATOM 1797 O O . VAL B 1 56 ? 17.311 19.687 41.289 1.00 10.21 50 VAL B O 1
ATOM 1801 N N . SER B 1 57 ? 19.175 20.909 41.137 1.00 8.34 51 SER B N 1
ATOM 1802 C CA . SER B 1 57 ? 18.625 22.101 41.808 1.00 7.95 51 SER B CA 1
ATOM 1803 C C . SER B 1 57 ? 18.038 23.062 40.797 1.00 10.15 51 SER B C 1
ATOM 1804 O O . SER B 1 57 ? 18.729 23.475 39.860 1.00 11.84 51 SER B O 1
ATOM 1807 N N . VAL B 1 58 ? 16.762 23.405 40.967 1.00 8.55 52 VAL B N 1
ATOM 1808 C CA . VAL B 1 58 ? 16.008 24.156 39.970 1.00 9.68 52 VAL B CA 1
ATOM 1809 C C . VAL B 1 58 ? 15.586 25.482 40.587 1.00 10.94 52 VAL B C 1
ATOM 1810 O O . VAL B 1 58 ? 15.111 25.506 41.720 1.00 10.55 52 VAL B O 1
ATOM 1814 N N . LEU B 1 59 ? 15.758 26.565 39.821 1.00 12.14 53 LEU B N 1
ATOM 1815 C CA . LEU B 1 59 ? 15.468 27.982 40.142 1.00 12.05 53 LEU B CA 1
ATOM 1816 C C . LEU B 1 59 ? 16.668 28.613 40.863 1.00 9.99 53 LEU B C 1
ATOM 1817 O O . LEU B 1 59 ? 17.286 27.992 41.748 1.00 9.56 53 LEU B O 1
ATOM 1822 N N . LYS B 1 60 ? 16.970 29.881 40.489 1.00 10.78 54 LYS B N 1
ATOM 1823 C CA . LYS B 1 60 ? 18.191 30.505 40.993 1.00 10.82 54 LYS B CA 1
ATOM 1824 C C . LYS B 1 60 ? 18.233 30.529 42.512 1.00 10.35 54 LYS B C 1
ATOM 1825 O O . LYS B 1 60 ? 19.267 30.217 43.120 1.00 10.97 54 LYS B O 1
ATOM 1831 N N . GLY B 1 61 ? 17.092 30.832 43.153 1.00 9.07 55 GLY B N 1
ATOM 1832 C CA . GLY B 1 61 ? 17.124 30.989 44.613 1.00 8.89 55 GLY B CA 1
ATOM 1833 C C . GLY B 1 61 ? 17.315 29.674 45.401 1.00 8.22 55 GLY B C 1
ATOM 1834 O O . GLY B 1 61 ? 17.532 29.718 46.613 1.00 9.06 55 GLY B O 1
ATOM 1835 N N . SER B 1 62 ? 17.219 28.532 44.719 1.00 7.80 56 SER B N 1
ATOM 1836 C CA . SER B 1 62 ? 17.296 27.276 45.434 1.00 6.64 56 SER B CA 1
ATOM 1837 C C . SER B 1 62 ? 18.712 26.986 45.908 1.00 9.23 56 SER B C 1
ATOM 1838 O O . SER B 1 62 ? 18.880 25.980 46.589 1.00 9.14 56 SER B O 1
ATOM 1841 N N . PHE B 1 63 ? 19.711 27.842 45.608 1.00 7.92 57 PHE B N 1
ATOM 1842 C CA . PHE B 1 63 ? 21.060 27.557 46.104 1.00 6.78 57 PHE B CA 1
ATOM 1843 C C . PHE B 1 63 ? 21.100 27.421 47.609 1.00 7.63 57 PHE B C 1
ATOM 1844 O O . PHE B 1 63 ? 21.925 26.676 48.124 1.00 7.84 57 PHE B O 1
ATOM 1852 N N . VAL B 1 64 ? 20.289 28.201 48.348 1.00 6.62 58 VAL B N 1
ATOM 1853 C CA . VAL B 1 64 ? 20.360 28.164 49.812 1.00 6.36 58 VAL B CA 1
ATOM 1854 C C . VAL B 1 64 ? 19.864 26.797 50.308 1.00 6.89 58 VAL B C 1
ATOM 1855 O O . VAL B 1 64 ? 20.532 26.097 51.084 1.00 7.43 58 VAL B O 1
ATOM 1859 N N . PHE B 1 65 ? 18.638 26.438 49.915 1.00 7.02 59 PHE B N 1
ATOM 1860 C CA . PHE B 1 65 ? 18.095 25.129 50.285 1.00 6.60 59 PHE B CA 1
ATOM 1861 C C . PHE B 1 65 ? 19.007 24.008 49.872 1.00 5.47 59 PHE B C 1
ATOM 1862 O O . PHE B 1 65 ? 19.254 23.073 50.644 1.00 6.41 59 PHE B O 1
ATOM 1870 N N . THR B 1 66 ? 19.528 24.084 48.654 1.00 5.94 60 THR B N 1
ATOM 1871 C CA . THR B 1 66 ? 20.389 22.995 48.180 1.00 6.51 60 THR B CA 1
ATOM 1872 C C . THR B 1 66 ? 21.681 22.902 48.978 1.00 5.86 60 THR B C 1
ATOM 1873 O O . THR B 1 66 ? 22.105 21.790 49.352 1.00 7.02 60 THR B O 1
ATOM 1877 N N . ALA B 1 67 ? 22.307 24.046 49.292 1.00 5.35 61 ALA B N 1
ATOM 1878 C CA . ALA B 1 67 ? 23.513 24.014 50.135 1.00 6.30 61 ALA B CA 1
ATOM 1879 C C . ALA B 1 67 ? 23.254 23.341 51.481 1.00 6.43 61 ALA B C 1
ATOM 1880 O O . ALA B 1 67 ? 24.033 22.507 51.948 1.00 6.85 61 ALA B O 1
ATOM 1882 N N . ASP B 1 68 ? 22.133 23.705 52.140 1.00 4.93 62 ASP B N 1
ATOM 1883 C CA . ASP B 1 68 ? 21.837 23.118 53.437 1.00 5.87 62 ASP B CA 1
ATOM 1884 C C . ASP B 1 68 ? 21.433 21.652 53.290 1.00 5.03 62 ASP B C 1
ATOM 1885 O O . ASP B 1 68 ? 21.883 20.813 54.069 1.00 6.96 62 ASP B O 1
ATOM 1890 N N . MET B 1 69 ? 20.624 21.329 52.270 1.00 6.63 63 MET B N 1
ATOM 1891 C CA . MET B 1 69 ? 20.096 19.981 52.182 1.00 5.66 63 MET B CA 1
ATOM 1892 C C . MET B 1 69 ? 21.162 18.968 51.830 1.00 8.04 63 MET B C 1
ATOM 1893 O O . MET B 1 69 ? 21.140 17.838 52.365 1.00 7.59 63 MET B O 1
ATOM 1898 N N . VAL B 1 70 ? 22.111 19.328 50.934 1.00 6.45 64 VAL B N 1
ATOM 1899 C CA . VAL B 1 70 ? 23.092 18.283 50.626 1.00 7.67 64 VAL B CA 1
ATOM 1900 C C . VAL B 1 70 ? 23.991 18.024 51.833 1.00 6.45 64 VAL B C 1
ATOM 1901 O O . VAL B 1 70 ? 24.411 16.881 52.040 1.00 7.93 64 VAL B O 1
ATOM 1905 N N . ARG B 1 71 ? 24.244 19.045 52.665 1.00 7.37 65 ARG B N 1
ATOM 1906 C CA . ARG B 1 71 ? 25.027 18.792 53.879 1.00 7.85 65 ARG B CA 1
ATOM 1907 C C . ARG B 1 71 ? 24.275 17.926 54.882 1.00 6.10 65 ARG B C 1
ATOM 1908 O O . ARG B 1 71 ? 24.850 16.986 55.457 1.00 7.66 65 ARG B O 1
ATOM 1916 N N . ILE B 1 72 ? 22.967 18.178 55.047 1.00 6.95 66 ILE B N 1
ATOM 1917 C CA . ILE B 1 72 ? 22.175 17.326 55.933 1.00 7.95 66 ILE B CA 1
ATOM 1918 C C . ILE B 1 72 ? 22.078 15.903 55.379 1.00 7.21 66 ILE B C 1
ATOM 1919 O O . ILE B 1 72 ? 22.229 14.930 56.132 1.00 8.51 66 ILE B O 1
ATOM 1924 N N . LEU B 1 73 ? 21.858 15.758 54.065 1.00 8.18 67 LEU B N 1
ATOM 1925 C CA . LEU B 1 73 ? 21.854 14.402 53.484 1.00 8.26 67 LEU B CA 1
ATOM 1926 C C . LEU B 1 73 ? 23.161 13.681 53.737 1.00 9.95 67 LEU B C 1
ATOM 1927 O O . LEU B 1 73 ? 23.149 12.489 54.066 1.00 10.28 67 LEU B O 1
ATOM 1932 N N . GLY B 1 74 ? 24.299 14.391 53.631 1.00 8.82 68 GLY B N 1
ATOM 1933 C CA . GLY B 1 74 ? 25.594 13.740 53.921 1.00 9.45 68 GLY B CA 1
ATOM 1934 C C . GLY B 1 74 ? 25.688 13.277 55.374 1.00 10.44 68 GLY B C 1
ATOM 1935 O O . GLY B 1 74 ? 26.200 12.175 55.666 1.00 12.27 68 GLY B O 1
ATOM 1936 N N . ASP B 1 75 ? 25.102 14.064 56.301 1.00 9.87 69 ASP B N 1
ATOM 1937 C CA . ASP B 1 75 ? 25.046 13.628 57.706 1.00 9.99 69 ASP B CA 1
ATOM 1938 C C . ASP B 1 75 ? 24.288 12.310 57.871 1.00 11.20 69 ASP B C 1
ATOM 1939 O O . ASP B 1 75 ? 24.644 11.498 58.736 1.00 14.15 69 ASP B O 1
ATOM 1944 N N . PHE B 1 76 ? 23.262 12.091 57.046 1.00 10.85 70 PHE B N 1
ATOM 1945 C CA . PHE B 1 76 ? 22.457 10.874 57.097 1.00 11.17 70 PHE B CA 1
ATOM 1946 C C . PHE B 1 76 ? 22.988 9.788 56.169 1.00 12.91 70 PHE B C 1
ATOM 1947 O O . PHE B 1 76 ? 22.334 8.751 55.983 1.00 15.76 70 PHE B O 1
ATOM 1955 N N . GLY B 1 77 ? 24.195 9.974 55.617 1.00 12.70 71 GLY B N 1
ATOM 1956 C CA . GLY B 1 77 ? 24.793 8.887 54.860 1.00 13.34 71 GLY B CA 1
ATOM 1957 C C . GLY B 1 77 ? 24.351 8.801 53.411 1.00 14.42 71 GLY B C 1
ATOM 1958 O O . GLY B 1 77 ? 24.474 7.722 52.806 1.00 16.25 71 GLY B O 1
ATOM 1959 N N . VAL B 1 78 ? 23.809 9.885 52.844 1.00 10.63 72 VAL B N 1
ATOM 1960 C CA . VAL B 1 78 ? 23.359 9.907 51.447 1.00 11.27 72 VAL B CA 1
ATOM 1961 C C . VAL B 1 78 ? 24.341 10.775 50.665 1.00 9.94 72 VAL B C 1
ATOM 1962 O O . VAL B 1 78 ? 24.316 12.009 50.816 1.00 12.06 72 VAL B O 1
ATOM 1966 N N . PRO B 1 79 ? 25.245 10.178 49.884 1.00 9.82 73 PRO B N 1
ATOM 1967 C CA . PRO B 1 79 ? 26.232 10.958 49.129 1.00 10.25 73 PRO B CA 1
ATOM 1968 C C . PRO B 1 79 ? 25.617 11.498 47.848 1.00 9.88 73 PRO B C 1
ATOM 1969 O O . PRO B 1 79 ? 24.802 10.818 47.202 1.00 11.97 73 PRO B O 1
ATOM 1973 N N . THR B 1 80 ? 26.008 12.734 47.482 1.00 8.69 74 THR B N 1
ATOM 1974 C CA . THR B 1 80 ? 25.373 13.426 46.377 1.00 9.13 74 THR B CA 1
ATOM 1975 C C . THR B 1 80 ? 26.378 14.011 45.407 1.00 10.00 74 THR B C 1
ATOM 1976 O O . THR B 1 80 ? 27.585 14.086 45.667 1.00 11.54 74 THR B O 1
ATOM 1980 N N . ARG B 1 81 ? 25.862 14.308 44.220 1.00 9.56 75 ARG B N 1
ATOM 1981 C CA A ARG B 1 81 ? 26.509 15.208 43.278 0.37 11.10 75 ARG B CA 1
ATOM 1982 C CA B ARG B 1 81 ? 26.520 15.236 43.316 0.63 10.98 75 ARG B CA 1
ATOM 1983 C C . ARG B 1 81 ? 25.444 16.197 42.831 1.00 11.35 75 ARG B C 1
ATOM 1984 O O . ARG B 1 81 ? 24.266 15.870 42.835 1.00 12.69 75 ARG B O 1
ATOM 1999 N N . VAL B 1 82 ? 25.832 17.417 42.476 1.00 10.79 76 VAL B N 1
ATOM 2000 C CA A VAL B 1 82 ? 24.861 18.493 42.262 0.64 9.61 76 VAL B CA 1
ATOM 2001 C CA B VAL B 1 82 ? 24.866 18.491 42.266 0.36 9.95 76 VAL B CA 1
ATOM 2002 C C . VAL B 1 82 ? 24.959 18.994 40.837 1.00 10.13 76 VAL B C 1
ATOM 2003 O O . VAL B 1 82 ? 26.048 19.086 40.255 1.00 12.99 76 VAL B O 1
ATOM 2010 N N . GLU B 1 83 ? 23.803 19.361 40.279 1.00 10.40 77 GLU B N 1
ATOM 2011 C CA . GLU B 1 83 ? 23.703 20.024 38.986 1.00 12.40 77 GLU B CA 1
ATOM 2012 C C . GLU B 1 83 ? 22.714 21.163 39.175 1.00 12.86 77 GLU B C 1
ATOM 2013 O O . GLU B 1 83 ? 21.819 21.063 40.006 1.00 13.24 77 GLU B O 1
ATOM 2019 N N . PHE B 1 84 ? 22.839 22.233 38.414 1.00 12.37 78 PHE B N 1
ATOM 2020 C CA . PHE B 1 84 ? 21.945 23.383 38.532 1.00 10.78 78 PHE B CA 1
ATOM 2021 C C . PHE B 1 84 ? 21.234 23.654 37.214 1.00 18.04 78 PHE B C 1
ATOM 2022 O O . PHE B 1 84 ? 21.889 23.740 36.168 1.00 19.23 78 PHE B O 1
ATOM 2030 N N . LEU B 1 85 ? 19.902 23.853 37.285 1.00 17.01 79 LEU B N 1
ATOM 2031 C CA . LEU B 1 85 ? 19.054 24.424 36.206 1.00 20.89 79 LEU B CA 1
ATOM 2032 C C . LEU B 1 85 ? 18.459 25.757 36.695 1.00 22.92 79 LEU B C 1
ATOM 2033 O O . LEU B 1 85 ? 17.484 25.778 37.465 1.00 23.65 79 LEU B O 1
ATOM 2038 N N . ARG B 1 86 ? 19.030 26.888 36.299 0.88 24.55 80 ARG B N 1
ATOM 2039 C CA . ARG B 1 86 ? 18.591 28.190 36.865 0.88 29.81 80 ARG B CA 1
ATOM 2040 C C . ARG B 1 86 ? 18.697 29.332 35.866 0.88 37.03 80 ARG B C 1
ATOM 2041 O O . ARG B 1 86 ? 19.597 29.355 35.031 0.88 42.79 80 ARG B O 1
ATOM 2049 N N . GLY B 1 106 ? 22.771 19.783 34.342 1.00 49.26 100 GLY B N 1
ATOM 2050 C CA . GLY B 1 106 ? 21.759 18.837 34.770 1.00 48.19 100 GLY B CA 1
ATOM 2051 C C . GLY B 1 106 ? 21.323 17.925 33.655 1.00 48.49 100 GLY B C 1
ATOM 2052 O O . GLY B 1 106 ? 20.162 17.539 33.593 1.00 54.36 100 GLY B O 1
ATOM 2053 N N . LEU B 1 107 ? 22.262 17.567 32.780 1.00 44.94 101 LEU B N 1
ATOM 2054 C CA . LEU B 1 107 ? 21.914 16.856 31.557 1.00 45.11 101 LEU B CA 1
ATOM 2055 C C . LEU B 1 107 ? 22.897 15.728 31.268 1.00 47.07 101 LEU B C 1
ATOM 2056 O O . LEU B 1 107 ? 22.508 14.669 30.758 1.00 51.76 101 LEU B O 1
ATOM 2061 N N . CYS B 1 108 ? 24.169 15.944 31.590 1.00 44.95 102 CYS B N 1
ATOM 2062 C CA . CYS B 1 108 ? 25.196 14.944 31.335 1.00 46.20 102 CYS B CA 1
ATOM 2063 C C . CYS B 1 108 ? 25.207 13.891 32.440 1.00 45.07 102 CYS B C 1
ATOM 2064 O O . CYS B 1 108 ? 25.279 14.220 33.631 1.00 45.87 102 CYS B O 1
ATOM 2066 N N . ASP B 1 109 ? 25.104 12.622 32.040 1.00 44.35 103 ASP B N 1
ATOM 2067 C CA . ASP B 1 109 ? 25.406 11.501 32.926 1.00 40.92 103 ASP B CA 1
ATOM 2068 C C . ASP B 1 109 ? 24.325 11.310 34.000 1.00 37.76 103 ASP B C 1
ATOM 2069 O O . ASP B 1 109 ? 24.627 11.171 35.186 1.00 39.48 103 ASP B O 1
ATOM 2074 N N . ILE B 1 110 ? 23.052 11.290 33.591 1.00 34.31 104 ILE B N 1
ATOM 2075 C CA . ILE B 1 110 ? 22.012 10.846 34.518 1.00 30.79 104 ILE B CA 1
ATOM 2076 C C . ILE B 1 110 ? 21.371 9.524 34.101 1.00 26.57 104 ILE B C 1
ATOM 2077 O O . ILE B 1 110 ? 20.607 8.957 34.894 1.00 24.05 104 ILE B O 1
ATOM 2082 N N . ARG B 1 111 ? 21.690 8.976 32.920 1.00 27.20 105 ARG B N 1
ATOM 2083 C CA . ARG B 1 111 ? 21.128 7.685 32.547 1.00 25.85 105 ARG B CA 1
ATOM 2084 C C . ARG B 1 111 ? 21.524 6.641 33.579 1.00 21.32 105 ARG B C 1
ATOM 2085 O O . ARG B 1 111 ? 22.705 6.533 33.946 1.00 24.35 105 ARG B O 1
ATOM 2093 N N . GLY B 1 112 ? 20.538 5.900 34.072 1.00 21.69 106 GLY B N 1
ATOM 2094 C CA . GLY B 1 112 ? 20.847 4.884 35.055 1.00 23.60 106 GLY B CA 1
ATOM 2095 C C . GLY B 1 112 ? 21.179 5.387 36.442 1.00 22.29 106 GLY B C 1
ATOM 2096 O O . GLY B 1 112 ? 21.478 4.567 37.321 1.00 22.09 106 GLY B O 1
ATOM 2097 N N . LYS B 1 113 ? 21.079 6.693 36.706 1.00 19.82 107 LYS B N 1
ATOM 2098 C CA A LYS B 1 113 ? 21.379 7.254 38.014 0.56 16.55 107 LYS B CA 1
ATOM 2099 C CA B LYS B 1 113 ? 21.377 7.246 38.017 0.44 16.98 107 LYS B CA 1
ATOM 2100 C C . LYS B 1 113 ? 20.072 7.639 38.693 1.00 17.08 107 LYS B C 1
ATOM 2101 O O . LYS B 1 113 ? 19.064 7.903 38.023 1.00 18.79 107 LYS B O 1
ATOM 2112 N N . HIS B 1 114 ? 20.088 7.636 40.029 1.00 13.92 108 HIS B N 1
ATOM 2113 C CA . HIS B 1 114 ? 18.960 8.160 40.793 1.00 13.18 108 HIS B CA 1
ATOM 2114 C C . HIS B 1 114 ? 19.046 9.664 40.844 1.00 12.19 108 HIS B C 1
ATOM 2115 O O . HIS B 1 114 ? 20.096 10.224 41.164 1.00 12.96 108 HIS B O 1
ATOM 2122 N N . VAL B 1 115 ? 17.906 10.321 40.604 1.00 11.94 109 VAL B N 1
ATOM 2123 C CA . VAL B 1 115 ? 17.834 11.784 40.532 1.00 11.17 109 VAL B CA 1
ATOM 2124 C C . VAL B 1 115 ? 16.821 12.276 41.545 1.00 10.52 109 VAL B C 1
ATOM 2125 O O . VAL B 1 115 ? 15.670 11.813 41.554 1.00 10.86 109 VAL B O 1
ATOM 2129 N N . LEU B 1 116 ? 17.233 13.257 42.337 1.00 9.68 110 LEU B N 1
ATOM 2130 C CA . LEU B 1 116 ? 16.324 13.958 43.230 1.00 9.10 110 LEU B CA 1
ATOM 2131 C C . LEU B 1 116 ? 16.361 15.421 42.818 1.00 9.42 110 LEU B C 1
ATOM 2132 O O . LEU B 1 116 ? 17.418 16.065 42.913 1.00 9.72 110 LEU B O 1
ATOM 2137 N N . VAL B 1 117 ? 15.229 15.947 42.388 1.00 9.08 111 VAL B N 1
ATOM 2138 C CA . VAL B 1 117 ? 15.123 17.342 41.933 1.00 9.48 111 VAL B CA 1
ATOM 2139 C C . VAL B 1 117 ? 14.736 18.186 43.135 1.00 9.34 111 VAL B C 1
ATOM 2140 O O . VAL B 1 117 ? 13.759 17.856 43.848 1.00 11.28 111 VAL B O 1
ATOM 2144 N N . LEU B 1 118 ? 15.513 19.232 43.411 1.00 8.41 112 LEU B N 1
ATOM 2145 C CA . LEU B 1 118 ? 15.232 20.156 44.523 1.00 8.47 112 LEU B CA 1
ATOM 2146 C C . LEU B 1 118 ? 14.744 21.487 43.972 1.00 9.35 112 LEU B C 1
ATOM 2147 O O . LEU B 1 118 ? 15.295 22.004 42.996 1.00 10.04 112 LEU B O 1
ATOM 2152 N N . GLU B 1 119 ? 13.773 22.083 44.662 1.00 8.84 113 GLU B N 1
ATOM 215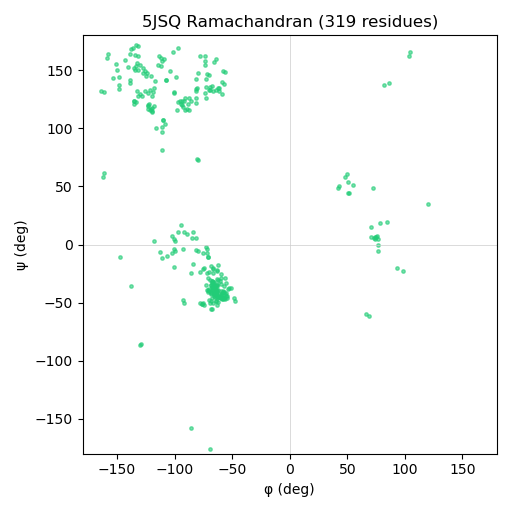3 C CA . GLU B 1 119 ? 13.273 23.392 44.252 1.00 8.74 113 GLU B CA 1
ATOM 2154 C C . GLU B 1 119 ? 12.832 24.129 45.511 1.00 8.79 113 GLU B C 1
ATOM 2155 O O . GLU B 1 119 ? 12.169 23.541 46.361 1.00 8.99 113 GLU B O 1
ATOM 2161 N N . ASP B 1 120 ? 13.230 25.417 45.652 1.00 7.32 114 ASP B N 1
ATOM 2162 C CA . ASP B 1 120 ? 12.881 26.124 46.877 1.00 8.66 114 ASP B CA 1
ATOM 2163 C C . ASP B 1 120 ? 11.375 26.376 47.033 1.00 8.13 114 ASP B C 1
ATOM 2164 O O . ASP B 1 120 ? 10.895 26.361 48.166 1.00 8.31 114 ASP B O 1
ATOM 2169 N N . ILE B 1 121 ? 10.634 26.591 45.934 1.00 7.25 115 ILE B N 1
ATOM 2170 C CA . ILE B 1 121 ? 9.188 26.770 46.034 1.00 7.88 115 ILE B CA 1
ATOM 2171 C C . ILE B 1 121 ? 8.516 26.022 44.905 1.00 9.15 115 ILE B C 1
ATOM 2172 O O . ILE B 1 121 ? 8.982 26.013 43.756 1.00 9.99 115 ILE B O 1
ATOM 2177 N N . LEU B 1 122 ? 7.372 25.415 45.230 1.00 8.48 116 LEU B N 1
ATOM 2178 C CA . LEU B 1 122 ? 6.493 24.708 44.290 1.00 9.18 116 LEU B CA 1
ATOM 2179 C C . LEU B 1 122 ? 5.126 25.375 44.407 1.00 9.67 116 LEU B C 1
ATOM 2180 O O . LEU B 1 122 ? 4.557 25.438 45.504 1.00 12.03 116 LEU B O 1
ATOM 2185 N N . ASP B 1 123 ? 4.632 25.930 43.305 1.00 10.32 117 ASP B N 1
ATOM 2186 C CA . ASP B 1 123 ? 3.370 26.694 43.350 1.00 10.99 117 ASP B CA 1
ATOM 2187 C C . ASP B 1 123 ? 2.468 26.166 42.234 1.00 11.83 117 ASP B C 1
ATOM 2188 O O . ASP B 1 123 ? 1.671 25.252 42.480 1.00 12.28 117 ASP B O 1
ATOM 2193 N N . THR B 1 124 ? 2.584 26.681 40.984 1.00 12.40 118 THR B N 1
ATOM 2194 C CA . THR B 1 124 ? 1.747 26.155 39.907 1.00 13.31 118 THR B CA 1
ATOM 2195 C C . THR B 1 124 ? 2.129 24.744 39.481 1.00 13.21 118 THR B C 1
ATOM 2196 O O . THR B 1 124 ? 1.281 24.037 38.933 1.00 13.91 118 THR B O 1
ATOM 2200 N N . ALA B 1 125 ? 3.369 24.360 39.726 1.00 12.44 119 ALA B N 1
ATOM 2201 C CA . ALA B 1 125 ? 4.018 23.099 39.385 1.00 12.29 119 ALA B CA 1
ATOM 2202 C C . ALA B 1 125 ? 4.369 23.047 37.906 1.00 14.34 119 ALA B C 1
ATOM 2203 O O . ALA B 1 125 ? 4.868 21.982 37.445 1.00 13.82 119 ALA B O 1
ATOM 2205 N N . LEU B 1 126 ? 4.207 24.136 37.168 1.00 13.54 120 LEU B N 1
ATOM 2206 C CA . LEU B 1 126 ? 4.525 24.076 35.742 1.00 14.36 120 LEU B CA 1
ATOM 2207 C C . LEU B 1 126 ? 6.032 23.911 35.521 1.00 13.85 120 LEU B C 1
ATOM 2208 O O . LEU B 1 126 ? 6.415 23.203 34.582 1.00 14.39 120 LEU B O 1
ATOM 2213 N N . THR B 1 127 ? 6.882 24.515 36.379 1.00 12.92 121 THR B N 1
ATOM 2214 C CA . THR B 1 127 ? 8.318 24.360 36.167 1.00 13.08 121 THR B CA 1
ATOM 2215 C C . THR B 1 127 ? 8.741 22.939 36.476 1.00 12.67 121 THR B C 1
ATOM 2216 O O . THR B 1 127 ? 9.432 22.301 35.664 1.00 12.53 121 THR B O 1
ATOM 2220 N N . LEU B 1 128 ? 8.304 22.407 37.624 1.00 12.80 122 LEU B N 1
ATOM 2221 C CA A LEU B 1 128 ? 8.771 21.072 38.018 0.45 12.75 122 LEU B CA 1
ATOM 2222 C CA B LEU B 1 128 ? 8.804 21.096 38.000 0.55 12.75 122 LEU B CA 1
ATOM 2223 C C . LEU B 1 128 ? 8.259 20.011 37.076 1.00 14.87 122 LEU B C 1
ATOM 2224 O O . LEU B 1 128 ? 8.978 19.042 36.773 1.00 16.19 122 LEU B O 1
ATOM 2233 N N . ARG B 1 129 ? 7.026 20.142 36.610 1.00 12.95 123 ARG B N 1
ATOM 2234 C CA . ARG B 1 129 ? 6.507 19.193 35.644 1.00 13.97 123 ARG B CA 1
ATOM 2235 C C . ARG B 1 129 ? 7.396 19.149 34.414 1.00 16.90 123 ARG B C 1
ATOM 2236 O O . ARG B 1 129 ? 7.740 18.068 33.925 1.00 17.67 123 ARG B O 1
ATOM 2244 N N . GLU B 1 130 ? 7.778 20.322 33.908 1.00 14.61 124 GLU B N 1
ATOM 2245 C CA . GLU B 1 130 ? 8.615 20.396 32.724 1.00 17.83 124 GLU B CA 1
ATOM 2246 C C . GLU B 1 130 ? 9.983 19.784 32.986 1.00 15.93 124 GLU B C 1
ATOM 2247 O O . GLU B 1 130 ? 10.508 19.026 32.148 1.00 16.55 124 GLU B O 1
ATOM 2253 N N . VAL B 1 131 ? 10.570 20.097 34.144 1.00 13.80 125 VAL B N 1
ATOM 2254 C CA . VAL B 1 131 ? 11.900 19.562 34.467 1.00 13.06 125 VAL B CA 1
ATOM 2255 C C . VAL B 1 131 ? 11.867 18.040 34.587 1.00 16.03 125 VAL B C 1
ATOM 2256 O O . VAL B 1 131 ? 12.705 17.339 34.001 1.00 15.48 125 VAL B O 1
ATOM 2260 N N . VAL B 1 132 ? 10.902 17.499 35.333 1.00 13.76 126 VAL B N 1
ATOM 2261 C CA . VAL B 1 132 ? 10.839 16.050 35.515 1.00 16.04 126 VAL B CA 1
ATOM 2262 C C . VAL B 1 132 ? 10.644 15.356 34.167 1.00 17.74 126 VAL B C 1
ATOM 2263 O O . VAL B 1 132 ? 11.327 14.362 33.857 1.00 17.92 126 VAL B O 1
ATOM 2267 N N . ASP B 1 133 ? 9.724 15.864 33.339 1.00 16.68 127 ASP B N 1
ATOM 2268 C CA . ASP B 1 133 ? 9.508 15.237 32.033 1.00 18.45 127 ASP B CA 1
ATOM 2269 C C . ASP B 1 133 ? 10.772 15.304 31.174 1.00 19.49 127 ASP B C 1
ATOM 2270 O O . ASP B 1 133 ? 11.105 14.336 30.455 1.00 21.44 127 ASP B O 1
ATOM 2275 N N . SER B 1 134 ? 11.491 16.422 31.221 1.00 19.30 128 SER B N 1
ATOM 2276 C CA A SER B 1 134 ? 12.718 16.528 30.434 0.53 19.13 128 SER B CA 1
ATOM 2277 C CA B SER B 1 134 ? 12.707 16.513 30.421 0.47 19.34 128 SER B CA 1
ATOM 2278 C C . SER B 1 134 ? 13.748 15.507 30.893 1.00 21.55 128 SER B C 1
ATOM 2279 O O . SER B 1 134 ? 14.404 14.852 30.071 1.00 23.22 128 SER B O 1
ATOM 2284 N N . LEU B 1 135 ? 13.892 15.344 32.204 1.00 19.34 129 LEU B N 1
ATOM 2285 C CA . LEU B 1 135 ? 14.883 14.442 32.761 1.00 18.38 129 LEU B CA 1
ATOM 2286 C C . LEU B 1 135 ? 14.542 13.003 32.480 1.00 22.70 129 LEU B C 1
ATOM 2287 O O . LEU B 1 135 ? 15.449 12.197 32.219 1.00 22.01 129 LEU B O 1
ATOM 2292 N N . LYS B 1 136 ? 13.243 12.670 32.475 1.00 22.89 130 LYS B N 1
ATOM 2293 C CA . LYS B 1 136 ? 12.802 11.317 32.164 1.00 25.07 130 LYS B CA 1
ATOM 2294 C C . LYS B 1 136 ? 13.325 10.883 30.806 1.00 27.00 130 LYS B C 1
ATOM 2295 O O . LYS B 1 136 ? 13.578 9.690 30.595 1.00 28.76 130 LYS B O 1
ATOM 2301 N N . LYS B 1 137 ? 13.550 11.835 29.887 1.00 25.56 131 LYS B N 1
ATOM 2302 C CA . LYS B 1 137 ? 14.010 11.453 28.550 1.00 29.85 131 LYS B CA 1
ATOM 2303 C C . LYS B 1 137 ? 15.405 10.861 28.572 1.00 29.50 131 LYS B C 1
ATOM 2304 O O . LYS B 1 137 ? 15.746 10.096 27.655 1.00 28.75 131 LYS B O 1
ATOM 2310 N N . SER B 1 138 ? 16.207 11.192 29.584 1.00 26.76 132 SER B N 1
ATOM 2311 C CA . SER B 1 138 ? 17.554 10.656 29.745 1.00 27.69 132 SER B CA 1
ATOM 2312 C C . SER B 1 138 ? 17.570 9.305 30.461 1.00 27.68 132 SER B C 1
ATOM 2313 O O . SER B 1 138 ? 18.649 8.800 30.792 1.00 29.11 132 SER B O 1
ATOM 2316 N N . GLU B 1 139 ? 16.407 8.742 30.736 1.00 26.01 133 GLU B N 1
ATOM 2317 C CA . GLU B 1 139 ? 16.267 7.452 31.402 1.00 27.91 133 GLU B CA 1
ATOM 2318 C C . GLU B 1 139 ? 17.089 7.311 32.688 1.00 27.10 133 GLU B C 1
ATOM 2319 O O . GLU B 1 139 ? 17.958 6.439 32.786 1.00 25.76 133 GLU B O 1
ATOM 2325 N N . PRO B 1 140 ? 16.837 8.153 33.687 1.00 23.54 134 PRO B N 1
ATOM 2326 C CA . PRO B 1 140 ? 17.403 7.916 35.014 1.00 16.92 134 PRO B CA 1
ATOM 2327 C C . PRO B 1 140 ? 16.813 6.645 35.618 1.00 17.89 134 PRO B C 1
ATOM 2328 O O . PRO B 1 140 ? 15.731 6.163 35.240 1.00 21.69 134 PRO B O 1
ATOM 2332 N N . ALA B 1 141 ? 17.566 6.076 36.564 1.00 17.04 135 ALA B N 1
ATOM 2333 C CA . ALA B 1 141 ? 17.060 4.952 37.339 1.00 17.41 135 ALA B CA 1
ATOM 2334 C C . ALA B 1 141 ? 15.752 5.297 38.032 1.00 16.79 135 ALA B C 1
ATOM 2335 O O . ALA B 1 141 ? 14.826 4.479 38.098 1.00 19.71 135 ALA B O 1
ATOM 2337 N N . SER B 1 142 ? 15.679 6.490 38.603 1.00 16.85 136 SER B N 1
ATOM 2338 C CA . SER B 1 142 ? 14.449 6.955 39.232 1.00 15.03 136 SER B CA 1
ATOM 2339 C C . SER B 1 142 ? 14.515 8.471 39.299 1.00 14.19 136 SER B C 1
ATOM 2340 O O . SER B 1 142 ? 15.589 9.056 39.215 1.00 13.56 136 SER B O 1
ATOM 2343 N N . ILE B 1 143 ? 13.348 9.108 39.465 1.00 14.74 137 ILE B N 1
ATOM 2344 C CA A ILE B 1 143 ? 13.306 10.534 39.706 0.61 13.47 137 ILE B CA 1
ATOM 2345 C CA B ILE B 1 143 ? 13.239 10.558 39.649 0.39 13.69 137 ILE B CA 1
ATOM 2346 C C . ILE B 1 143 ? 12.242 10.833 40.761 1.00 12.23 137 ILE B C 1
ATOM 2347 O O . ILE B 1 143 ? 11.101 10.332 40.705 1.00 14.79 137 ILE B O 1
ATOM 2356 N N . LYS B 1 144 ? 12.621 11.655 41.726 1.00 11.30 138 LYS B N 1
ATOM 2357 C CA . LYS B 1 144 ? 11.719 12.143 42.751 1.00 10.81 138 LYS B CA 1
ATOM 2358 C C . LYS B 1 144 ? 11.984 13.620 42.926 1.00 10.69 138 LYS B C 1
ATOM 2359 O O . LYS B 1 144 ? 12.974 14.152 42.421 1.00 10.51 138 LYS B O 1
ATOM 2365 N N . THR B 1 145 ? 11.090 14.290 43.660 1.00 11.16 139 THR B N 1
ATOM 2366 C CA . THR B 1 145 ? 11.244 15.722 43.887 1.00 9.84 139 THR B CA 1
ATOM 2367 C C . THR B 1 145 ? 11.178 16.029 45.370 1.00 8.51 139 THR B C 1
ATOM 2368 O O . THR B 1 145 ? 10.430 15.390 46.133 1.00 9.53 139 THR B O 1
ATOM 2372 N N . LEU B 1 146 ? 11.928 17.069 45.763 1.00 7.91 140 LEU B N 1
ATOM 2373 C CA . LEU B 1 146 ? 12.012 17.577 47.133 1.00 7.98 140 LEU B CA 1
ATOM 2374 C C . LEU B 1 146 ? 11.877 19.077 47.065 1.00 9.02 140 LEU B C 1
ATOM 2375 O O . LEU B 1 146 ? 12.665 19.718 46.375 1.00 8.44 140 LEU B O 1
ATOM 2380 N N . VAL B 1 147 ? 10.886 19.649 47.771 1.00 8.32 141 VAL B N 1
ATOM 2381 C CA . VAL B 1 147 ? 10.700 21.098 47.718 1.00 6.95 141 VAL B CA 1
ATOM 2382 C C . VAL B 1 147 ? 10.726 21.661 49.136 1.00 8.89 141 VAL B C 1
ATOM 2383 O O . VAL B 1 147 ? 10.304 21.002 50.100 1.00 8.84 141 VAL B O 1
ATOM 2387 N N . ALA B 1 148 ? 11.281 22.861 49.262 1.00 7.14 142 ALA B N 1
ATOM 2388 C CA . ALA B 1 148 ? 11.337 23.483 50.578 1.00 6.68 142 ALA B CA 1
ATOM 2389 C C . ALA B 1 148 ? 9.987 24.035 50.972 1.00 8.51 142 ALA B C 1
ATOM 2390 O O . ALA B 1 148 ? 9.503 23.736 52.055 1.00 8.79 142 ALA B O 1
ATOM 2392 N N . ILE B 1 149 ? 9.372 24.824 50.100 1.00 6.84 143 ILE B N 1
ATOM 2393 C CA . ILE B 1 149 ? 8.082 25.480 50.366 1.00 7.30 143 ILE B CA 1
ATOM 2394 C C . ILE B 1 149 ? 7.134 24.984 49.289 1.00 11.02 143 ILE B C 1
ATOM 2395 O O . ILE B 1 149 ? 7.349 25.269 48.101 1.00 11.53 143 ILE B O 1
ATOM 2400 N N . ASP B 1 150 ? 6.076 24.263 49.685 1.00 8.73 144 ASP B N 1
ATOM 2401 C CA . ASP B 1 150 ? 4.996 23.908 48.776 1.00 9.70 144 ASP B CA 1
ATOM 2402 C C . ASP B 1 150 ? 3.840 24.863 49.030 1.00 10.14 144 ASP B C 1
ATOM 2403 O O . ASP B 1 150 ? 3.469 25.097 50.190 1.00 11.54 144 ASP B O 1
ATOM 2408 N N . LYS B 1 151 ? 3.300 25.445 47.946 1.00 9.64 145 LYS B N 1
ATOM 2409 C CA . LYS B 1 151 ? 2.042 26.231 47.982 1.00 11.25 145 LYS B CA 1
ATOM 2410 C C . LYS B 1 151 ? 1.022 25.430 47.236 1.00 12.65 145 LYS B C 1
ATOM 2411 O O . LYS B 1 151 ? 0.782 25.717 46.054 1.00 14.98 145 LYS B O 1
ATOM 2417 N N . PRO B 1 152 ? 0.409 24.430 47.874 1.00 12.91 146 PRO B N 1
ATOM 2418 C CA . PRO B 1 152 ? -0.461 23.520 47.113 1.00 19.39 146 PRO B CA 1
ATOM 2419 C C . PRO B 1 152 ? -1.708 24.196 46.572 1.00 18.86 146 PRO B C 1
ATOM 2420 O O . PRO B 1 152 ? -2.270 23.719 45.571 1.00 22.42 146 PRO B O 1
ATOM 2424 N N . GLY B 1 153 ? -2.129 25.323 47.137 1.00 15.68 147 GLY B N 1
ATOM 2425 C CA . GLY B 1 153 ? -3.280 26.036 46.574 1.00 16.07 147 GLY B CA 1
ATOM 2426 C C . GLY B 1 153 ? -2.969 26.716 45.259 1.00 15.32 147 GLY B C 1
ATOM 2427 O O . GLY B 1 153 ? -3.885 27.190 44.581 1.00 18.49 147 GLY B O 1
ATOM 2428 N N . GLY B 1 154 ? -1.702 26.720 44.846 1.00 15.99 148 GLY B N 1
ATOM 2429 C CA . GLY B 1 154 ? -1.289 27.460 43.672 1.00 15.98 148 GLY B CA 1
ATOM 2430 C C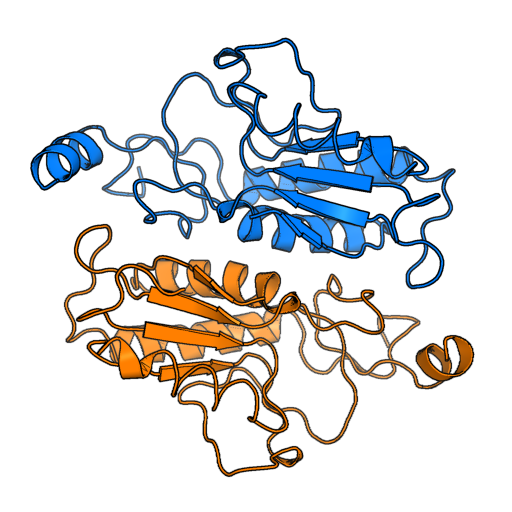 . GLY B 1 154 ? -1.298 26.641 42.398 1.00 16.91 148 GLY B C 1
ATOM 2431 O O . GLY B 1 154 ? -1.054 27.192 41.308 1.00 17.91 148 GLY B O 1
ATOM 2432 N N . ARG B 1 155 ? -1.599 25.354 42.496 1.00 15.96 149 ARG B N 1
ATOM 2433 C CA . ARG B 1 155 ? -1.406 24.468 41.343 1.00 15.48 149 ARG B CA 1
ATOM 2434 C C . ARG B 1 155 ? -2.201 24.906 40.127 1.00 15.75 149 ARG B C 1
ATOM 2435 O O . ARG B 1 155 ? -3.391 25.284 40.219 1.00 16.07 149 ARG B O 1
ATOM 2443 N N . LYS B 1 156 ? -1.541 24.782 38.965 1.00 15.90 150 LYS B N 1
ATOM 2444 C CA . LYS B 1 156 ? -2.260 24.870 37.702 1.00 16.74 150 LYS B CA 1
ATOM 2445 C C . LYS B 1 156 ? -2.400 23.516 37.032 1.00 17.15 150 LYS B C 1
ATOM 2446 O O . LYS B 1 156 ? -3.113 23.416 36.006 1.00 18.28 150 LYS B O 1
ATOM 2452 N N . ILE B 1 157 ? -1.700 22.511 37.557 1.00 16.36 151 ILE B N 1
ATOM 2453 C CA . ILE B 1 157 ? -1.825 21.106 37.169 1.00 17.37 151 ILE B CA 1
ATOM 2454 C C . ILE B 1 157 ? -1.666 20.276 38.423 1.00 17.38 151 ILE B C 1
ATOM 2455 O O . ILE B 1 157 ? -1.041 20.728 39.390 1.00 17.82 151 ILE B O 1
ATOM 2460 N N . PRO B 1 158 ? -2.149 19.037 38.424 1.00 17.68 152 PRO B N 1
ATOM 2461 C CA . PRO B 1 158 ? -1.919 18.202 39.607 1.00 17.72 152 PRO B CA 1
ATOM 2462 C C . PRO B 1 158 ? -0.451 17.840 39.707 1.00 15.40 152 PRO B C 1
ATOM 2463 O O . PRO B 1 158 ? 0.181 17.462 38.711 1.00 19.80 152 PRO B O 1
ATOM 2467 N N . PHE B 1 159 ? 0.100 17.992 40.910 1.00 13.88 153 PHE B N 1
ATOM 2468 C CA . PHE B 1 159 ? 1.480 17.579 41.100 1.00 13.18 153 PHE B CA 1
ATOM 2469 C C . PHE B 1 159 ? 1.740 17.409 42.587 1.00 13.12 153 PHE B C 1
ATOM 2470 O O . PHE B 1 159 ? 1.427 18.304 43.367 1.00 14.95 153 PHE B O 1
ATOM 2478 N N . THR B 1 160 ? 2.329 16.275 42.974 1.00 14.16 154 THR B N 1
ATOM 2479 C CA . THR B 1 160 ? 2.651 16.006 44.368 1.00 11.71 154 THR B CA 1
ATOM 2480 C C . THR B 1 160 ? 4.144 15.765 44.436 1.00 11.13 154 THR B C 1
ATOM 2481 O O . THR B 1 160 ? 4.651 14.846 43.761 1.00 13.84 154 THR B O 1
ATOM 2485 N N . ALA B 1 161 ? 4.850 16.581 45.231 1.00 10.38 155 ALA B N 1
ATOM 2486 C CA . ALA B 1 161 ? 6.265 16.317 45.494 1.00 10.17 155 ALA B CA 1
ATOM 2487 C C . ALA B 1 161 ? 6.407 15.127 46.428 1.00 10.43 155 ALA B C 1
ATOM 2488 O O . ALA B 1 161 ? 5.586 14.945 47.331 1.00 12.65 155 ALA B O 1
ATOM 2490 N N . GLU B 1 162 ? 7.430 14.295 46.204 1.00 9.94 156 GLU B N 1
ATOM 2491 C CA . GLU B 1 162 ? 7.624 13.177 47.127 1.00 10.10 156 GLU B CA 1
ATOM 2492 C C . GLU B 1 162 ? 7.967 13.658 48.525 1.00 10.81 156 GLU B C 1
ATOM 2493 O O . GLU B 1 162 ? 7.583 13.025 49.525 1.00 12.60 156 GLU B O 1
ATOM 2499 N N . TYR B 1 163 ? 8.737 14.751 48.619 1.00 9.63 157 TYR B N 1
ATOM 2500 C CA . TYR B 1 163 ? 9.172 15.252 49.906 1.00 8.48 157 TYR B CA 1
ATOM 2501 C C . TYR B 1 163 ? 8.939 16.755 49.981 1.00 9.49 157 TYR B C 1
ATOM 2502 O O . TYR B 1 163 ? 9.306 17.484 49.053 1.00 10.07 157 TYR B O 1
ATOM 2511 N N . VAL B 1 164 ? 8.328 17.209 51.083 1.00 8.69 158 VAL B N 1
ATOM 2512 C CA . VAL B 1 164 ? 8.029 18.633 51.263 1.00 7.83 158 VAL B CA 1
ATOM 2513 C C . VAL B 1 164 ? 8.499 19.056 52.647 1.00 7.61 158 VAL B C 1
ATOM 2514 O O . VAL B 1 164 ? 8.123 18.431 53.643 1.00 10.98 158 VAL B O 1
ATOM 2518 N N . VAL B 1 165 ? 9.300 20.141 52.707 1.00 7.36 159 VAL B N 1
ATOM 2519 C CA . VAL B 1 165 ? 9.760 20.621 54.023 1.00 7.07 159 VAL B CA 1
ATOM 2520 C C . VAL B 1 165 ? 8.641 21.334 54.755 1.00 8.21 159 VAL B C 1
ATOM 2521 O O . VAL B 1 165 ? 8.350 21.037 55.930 1.00 9.88 159 VAL B O 1
ATOM 2525 N N . ALA B 1 166 ? 7.990 22.280 54.086 1.00 7.85 160 ALA B N 1
ATOM 2526 C CA . ALA B 1 166 ? 6.861 23.008 54.705 1.00 7.90 160 ALA B CA 1
ATOM 2527 C C . ALA B 1 166 ? 5.882 23.449 53.641 1.00 9.77 160 ALA B C 1
ATOM 2528 O O . ALA B 1 166 ? 6.243 23.661 52.480 1.00 9.89 160 ALA B O 1
ATOM 2530 N N . ASP B 1 167 ? 4.634 23.642 54.068 1.00 11.70 161 ASP B N 1
ATOM 2531 C CA . ASP B 1 167 ? 3.564 24.173 53.224 1.00 11.74 161 ASP B CA 1
ATOM 2532 C C . ASP B 1 167 ? 3.305 25.625 53.593 1.00 12.49 161 ASP B C 1
ATOM 2533 O O . ASP B 1 167 ? 3.300 25.975 54.772 1.00 11.90 161 ASP B O 1
ATOM 2538 N N . VAL B 1 168 ? 2.890 26.422 52.606 1.00 10.17 162 VAL B N 1
ATOM 2539 C CA A VAL B 1 168 ? 2.508 27.824 52.796 0.55 11.19 162 VAL B CA 1
ATOM 2540 C CA B VAL B 1 168 ? 2.415 27.770 52.895 0.45 10.86 162 VAL B CA 1
ATOM 2541 C C . VAL B 1 168 ? 1.152 28.005 52.106 1.00 11.48 162 VAL B C 1
ATOM 2542 O O . VAL B 1 168 ? 0.928 27.406 51.045 1.00 10.78 162 VAL B O 1
ATOM 2549 N N . PRO B 1 169 ? 0.246 28.818 52.655 1.00 11.44 163 PRO B N 1
ATOM 2550 C CA . PRO B 1 169 ? -1.035 29.103 51.992 1.00 12.26 163 PRO B CA 1
ATOM 2551 C C . PRO B 1 169 ? -0.873 30.248 51.009 1.00 12.48 163 PRO B C 1
ATOM 2552 O O . PRO B 1 169 ? 0.288 30.528 50.599 1.00 11.89 163 PRO B O 1
ATOM 2556 N N . ASN B 1 170 ? -1.973 30.932 50.670 1.00 13.40 164 ASN B N 1
ATOM 2557 C CA . ASN B 1 170 ? -1.955 31.987 49.646 1.00 13.83 164 ASN B CA 1
ATOM 2558 C C . ASN B 1 170 ? -1.420 33.307 50.207 1.00 13.94 164 ASN B C 1
ATOM 2559 O O . ASN B 1 170 ? -2.171 34.264 50.428 1.00 14.83 164 ASN B O 1
ATOM 2564 N N . VAL B 1 171 ? -0.098 33.337 50.430 1.00 13.10 165 VAL B N 1
ATOM 2565 C CA . VAL B 1 171 ? 0.609 34.482 50.992 1.00 14.00 165 VAL B CA 1
ATOM 2566 C C . VAL B 1 171 ? 1.920 34.589 50.245 1.00 12.43 165 VAL B C 1
ATOM 2567 O O . VAL B 1 171 ? 2.470 33.584 49.788 1.00 13.53 165 VAL B O 1
ATOM 2571 N N . PHE B 1 172 ? 2.454 35.812 50.180 1.00 12.68 166 PHE B N 1
ATOM 2572 C CA . PH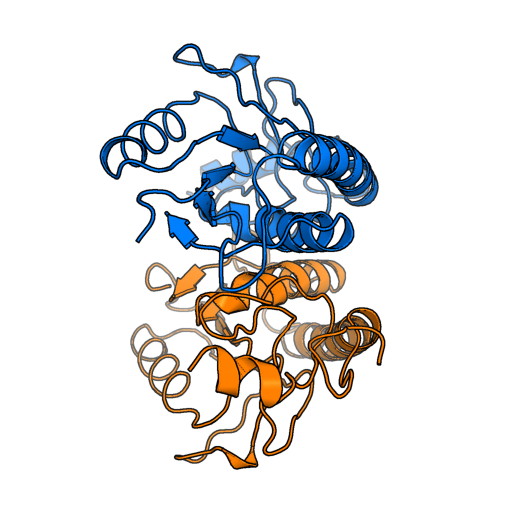E B 1 172 ? 3.713 36.026 49.453 1.00 12.57 166 PHE B CA 1
ATOM 2573 C C . PHE B 1 172 ? 4.877 36.045 50.435 1.00 12.33 166 PHE B C 1
ATOM 2574 O O . PHE B 1 172 ? 4.971 36.962 51.264 1.00 15.95 166 PHE B O 1
ATOM 2582 N N . VAL B 1 173 ? 5.772 35.078 50.304 1.00 11.01 167 VAL B N 1
ATOM 2583 C CA . VAL B 1 173 ? 6.877 34.907 51.234 1.00 9.93 167 VAL B CA 1
ATOM 2584 C C . VAL B 1 173 ? 8.213 35.222 50.567 1.00 13.63 167 VAL B C 1
ATOM 2585 O O . VAL B 1 173 ? 8.395 35.083 49.349 1.00 11.54 167 VAL B O 1
ATOM 2589 N N . VAL B 1 174 ? 9.169 35.630 51.402 1.00 10.27 168 VAL B N 1
ATOM 2590 C CA . VAL B 1 174 ? 10.569 35.768 50.988 1.00 9.61 168 VAL B CA 1
ATOM 2591 C C . VAL B 1 174 ? 11.437 35.123 52.052 1.00 9.55 168 VAL B C 1
ATOM 2592 O O . VAL B 1 174 ? 10.980 34.740 53.137 1.00 9.04 168 VAL B O 1
ATOM 2596 N N . GLY B 1 175 ? 12.729 35.024 51.731 1.00 8.02 169 GLY B N 1
ATOM 2597 C CA . GLY B 1 175 ? 13.651 34.389 52.651 1.00 8.46 169 GLY B CA 1
ATOM 2598 C C . GLY B 1 175 ? 14.011 32.978 52.206 1.00 8.16 169 GLY B C 1
ATOM 2599 O O . GLY B 1 175 ? 13.330 32.349 51.374 1.00 8.55 169 GLY B O 1
ATOM 2600 N N . TYR B 1 176 ? 15.106 32.492 52.774 1.00 8.24 170 TYR B N 1
ATOM 2601 C CA . TYR B 1 176 ? 15.608 31.133 52.495 1.00 5.73 170 TYR B CA 1
ATOM 2602 C C . TYR B 1 176 ? 15.726 30.865 50.996 1.00 6.63 170 TYR B C 1
ATOM 2603 O O . TYR B 1 176 ? 15.351 29.795 50.480 1.00 8.37 170 TYR B O 1
ATOM 2612 N N . GLY B 1 177 ? 16.281 31.857 50.282 1.00 6.86 171 GLY B N 1
ATOM 2613 C CA . GLY B 1 177 ? 16.451 31.783 48.830 1.00 6.84 171 GLY B CA 1
ATOM 2614 C C . GLY B 1 177 ? 15.387 32.491 48.036 1.00 8.17 171 GLY B C 1
ATOM 2615 O O . GLY B 1 177 ? 15.632 32.837 46.877 1.00 8.43 171 GLY B O 1
ATOM 2616 N N . LEU B 1 178 ? 14.213 32.689 48.628 1.00 6.88 172 LEU B N 1
ATOM 2617 C CA . LEU B 1 178 ? 13.062 33.283 47.941 1.00 8.37 172 LEU B CA 1
ATOM 2618 C C . LEU B 1 178 ? 13.172 34.809 47.920 1.00 9.57 172 LEU B C 1
ATOM 2619 O O . LEU B 1 178 ? 13.466 35.428 48.951 1.00 10.12 172 LEU B O 1
ATOM 2624 N N . ASP B 1 179 ? 12.923 35.415 46.746 1.00 9.87 173 ASP B N 1
ATOM 2625 C CA . ASP B 1 179 ? 13.204 36.842 46.559 1.00 11.51 173 ASP B CA 1
ATOM 2626 C C . ASP B 1 179 ? 11.944 37.644 46.355 1.00 11.66 173 ASP B C 1
ATOM 2627 O O . ASP B 1 179 ? 10.884 37.144 45.941 1.00 13.37 173 ASP B O 1
ATOM 2632 N N . TYR B 1 180 ? 12.111 38.944 46.555 1.00 12.31 174 TYR B N 1
ATOM 2633 C CA . TYR B 1 180 ? 11.230 39.930 45.940 1.00 13.88 174 TYR B CA 1
ATOM 2634 C C . TYR B 1 180 ? 12.112 40.880 45.133 1.00 14.64 174 TYR B C 1
ATOM 2635 O O . TYR B 1 180 ? 12.995 41.535 45.710 1.00 13.26 174 TYR B O 1
ATOM 2644 N N . ASP B 1 181 ? 11.925 40.896 43.813 1.00 14.32 175 ASP B N 1
ATOM 2645 C CA . ASP B 1 181 ? 12.761 41.653 42.864 1.00 14.96 175 ASP B CA 1
ATOM 2646 C C . ASP B 1 181 ? 14.256 41.550 43.196 1.00 14.56 175 ASP B C 1
ATOM 2647 O O . ASP B 1 181 ? 14.984 42.552 43.205 1.00 15.96 175 ASP B O 1
ATOM 2652 N N . GLN B 1 182 ? 14.697 40.316 43.423 1.00 12.26 176 GLN B N 1
ATOM 2653 C CA . GLN B 1 182 ? 16.088 39.866 43.634 1.00 10.90 176 GLN B CA 1
ATOM 2654 C C . GLN B 1 182 ? 16.619 40.183 45.012 1.00 11.73 176 GLN B C 1
ATOM 2655 O O . GLN B 1 182 ? 17.734 39.723 45.300 1.00 11.99 176 GLN B O 1
ATOM 2661 N N . SER B 1 183 ? 15.852 40.817 45.887 1.00 12.47 177 SER B N 1
ATOM 2662 C CA . SER B 1 183 ? 16.269 41.085 47.256 1.00 12.07 177 SER B CA 1
ATOM 2663 C C . SER B 1 183 ? 15.630 40.077 48.214 1.00 12.78 177 SER B C 1
ATOM 2664 O O . SER B 1 183 ? 14.709 39.344 47.843 1.00 12.28 177 SER B O 1
ATOM 2667 N N . TYR B 1 184 ? 16.163 40.032 49.450 1.00 11.14 178 TYR B N 1
ATOM 2668 C CA . TYR B 1 184 ? 15.627 39.253 50.584 1.00 8.70 178 TYR B CA 1
ATOM 2669 C C . TYR B 1 184 ? 15.887 37.767 50.483 1.00 9.19 178 TYR B C 1
ATOM 2670 O O . TYR B 1 184 ? 15.477 37.046 51.422 1.00 9.18 178 TYR B O 1
ATOM 2679 N N . ARG B 1 185 ? 16.659 37.282 49.496 1.00 8.71 179 ARG B N 1
ATOM 2680 C CA . ARG B 1 185 ? 16.972 35.846 49.499 1.00 8.29 179 ARG B CA 1
ATOM 2681 C C . ARG B 1 185 ? 17.782 35.443 50.714 1.00 6.50 179 ARG B C 1
ATOM 2682 O O . ARG B 1 185 ? 17.728 34.264 51.138 1.00 8.34 179 ARG B O 1
ATOM 2690 N N . GLU B 1 186 ? 18.595 36.370 51.245 1.00 7.87 180 GLU B N 1
ATOM 2691 C CA . GLU B 1 186 ? 19.480 36.057 52.332 1.00 8.25 180 GLU B CA 1
ATOM 2692 C C . GLU B 1 186 ? 18.824 36.072 53.697 1.00 8.47 180 GLU B C 1
ATOM 2693 O O . GLU B 1 186 ? 19.484 35.773 54.695 1.00 8.47 180 GLU B O 1
ATOM 2699 N N . VAL B 1 187 ? 17.548 36.462 53.808 1.00 7.16 181 VAL B N 1
ATOM 2700 C CA . VAL B 1 187 ? 16.867 36.384 55.091 1.00 8.06 181 VAL B CA 1
ATOM 2701 C C . VAL B 1 187 ? 16.837 34.909 55.534 1.00 8.25 181 VAL B C 1
ATOM 2702 O O . VAL B 1 187 ? 16.598 33.999 54.737 1.00 7.81 181 VAL B O 1
ATOM 2706 N N . ARG B 1 188 ? 17.203 34.660 56.798 1.00 8.11 182 ARG B N 1
ATOM 2707 C CA . ARG B 1 188 ? 17.441 33.268 57.211 1.00 6.49 182 ARG B CA 1
ATOM 2708 C C . ARG B 1 188 ? 16.142 32.500 57.384 1.00 9.33 182 ARG B C 1
ATOM 2709 O O . ARG B 1 188 ? 16.166 31.258 57.398 1.00 9.55 182 ARG B O 1
ATOM 2717 N N . ASP B 1 189 ? 15.051 33.210 57.563 1.00 9.39 183 ASP B N 1
ATOM 2718 C CA . ASP B 1 189 ? 13.742 32.638 57.848 1.00 9.32 183 ASP B CA 1
ATOM 2719 C C . ASP B 1 189 ? 12.845 32.841 56.649 1.00 10.12 183 ASP B C 1
ATOM 2720 O O . ASP B 1 189 ? 13.056 33.773 55.875 1.00 9.14 183 ASP B O 1
ATOM 2725 N N . VAL B 1 190 ? 11.790 32.016 56.524 1.00 8.91 184 VAL B N 1
ATOM 2726 C CA . VAL B 1 190 ? 10.748 32.276 55.533 1.00 9.38 184 VAL B CA 1
ATOM 2727 C C . VAL B 1 190 ? 9.708 33.183 56.183 1.00 9.64 184 VAL B C 1
ATOM 2728 O O . VAL B 1 190 ? 9.163 32.844 57.240 1.00 10.06 184 VAL B O 1
ATOM 2732 N N . VAL B 1 191 ? 9.481 34.379 55.592 1.00 8.89 185 VAL B N 1
ATOM 2733 C CA . VAL B 1 191 ? 8.653 35.429 56.198 1.00 9.75 185 VAL B CA 1
ATOM 2734 C C . VAL B 1 191 ? 7.685 35.956 55.162 1.00 10.62 185 VAL B C 1
ATOM 2735 O O . VAL B 1 191 ? 7.904 35.844 53.950 1.00 10.75 185 VAL B O 1
ATOM 2739 N N . ILE B 1 192 ? 6.576 36.532 55.644 1.00 11.83 186 ILE B N 1
ATOM 2740 C CA . ILE B 1 192 ? 5.633 37.205 54.741 1.00 12.43 186 ILE B CA 1
ATOM 2741 C C . ILE B 1 192 ? 6.117 38.631 54.540 1.00 15.86 186 ILE B C 1
ATOM 2742 O O . ILE B 1 192 ? 6.294 39.371 55.511 1.00 14.48 186 ILE B O 1
ATOM 2747 N N . LEU B 1 193 ? 6.345 39.014 53.271 1.00 15.34 187 LEU B N 1
ATOM 2748 C CA . LEU B 1 193 ? 6.773 40.382 52.966 1.00 18.29 187 LEU B CA 1
ATOM 2749 C C . LEU B 1 193 ? 5.623 41.369 53.145 1.00 18.25 187 LEU B C 1
ATOM 2750 O O . LEU B 1 193 ? 4.492 41.103 52.722 1.00 20.65 187 LEU B O 1
ATOM 2755 N N . LYS B 1 194 ? 5.903 42.510 53.794 1.00 18.16 188 LYS B N 1
ATOM 2756 C CA . LYS B 1 194 ? 4.867 43.534 54.007 1.00 22.19 188 LYS B CA 1
ATOM 2757 C C . LYS B 1 194 ? 4.356 44.035 52.667 1.00 26.54 188 LYS B C 1
ATOM 2758 O O . LYS B 1 194 ? 5.164 44.355 51.778 1.00 25.65 188 LYS B O 1
ATOM 2764 N N . PRO B 1 195 ? 3.044 44.172 52.495 1.00 30.42 189 PRO B N 1
ATOM 2765 C CA . PRO B 1 195 ? 2.524 44.840 51.293 1.00 28.62 189 PRO B CA 1
ATOM 2766 C C . PRO B 1 195 ? 3.122 46.217 51.041 1.00 29.24 189 PRO B C 1
ATOM 2767 O O . PRO B 1 195 ? 3.386 46.574 49.887 1.00 33.41 189 PRO B O 1
ATOM 2771 N N . SER B 1 196 ? 3.374 46.992 52.093 1.00 30.01 190 SER B N 1
ATOM 2772 C CA . SER B 1 196 ? 3.920 48.321 51.870 1.00 34.17 190 SER B CA 1
ATOM 2773 C C . SER B 1 196 ? 5.280 48.276 51.209 1.00 34.66 190 SER B C 1
ATOM 2774 O O . SER B 1 196 ? 5.712 49.283 50.645 1.00 38.11 190 SER B O 1
ATOM 2777 N N . VAL B 1 197 ? 5.964 47.130 51.245 1.00 30.18 191 VAL B N 1
ATOM 2778 C CA . VAL B 1 197 ? 7.259 47.016 50.583 1.00 30.11 191 VAL B CA 1
ATOM 2779 C C . VAL B 1 197 ? 7.087 46.881 49.076 1.00 31.42 191 VAL B C 1
ATOM 2780 O O . VAL B 1 197 ? 7.714 47.607 48.294 1.00 32.36 191 VAL B O 1
ATOM 2784 N N . TYR B 1 198 ? 6.243 45.953 48.622 1.00 30.11 192 TYR B N 1
ATOM 2785 C CA . TYR B 1 198 ? 6.172 45.777 47.178 1.00 31.82 192 TYR B CA 1
ATOM 2786 C C . TYR B 1 198 ? 5.236 46.778 46.541 1.00 35.70 192 TYR B C 1
ATOM 2787 O O . TYR B 1 198 ? 5.321 47.005 45.327 1.00 40.26 192 TYR B O 1
ATOM 2796 N N . GLU B 1 199 ? 4.376 47.406 47.342 1.00 32.31 193 GLU B N 1
ATOM 2797 C CA . GLU B 1 199 ? 3.540 48.475 46.818 1.00 35.72 193 GLU B CA 1
ATOM 2798 C C . GLU B 1 199 ? 4.380 49.701 46.491 1.00 39.14 193 GLU B C 1
ATOM 2799 O O . GLU B 1 199 ? 4.289 50.236 45.382 1.00 43.23 193 GLU B O 1
ATOM 2805 N N . THR B 1 200 ? 5.220 50.154 47.432 1.00 40.82 194 THR B N 1
ATOM 2806 C CA . THR B 1 200 ? 6.084 51.301 47.140 1.00 42.08 194 THR B CA 1
ATOM 2807 C C . THR B 1 200 ? 7.060 50.978 46.012 1.00 39.43 194 THR B C 1
ATOM 2808 O O . THR B 1 200 ? 7.275 51.796 45.106 1.00 38.33 194 THR B O 1
ATOM 2812 N N . TRP B 1 201 ? 7.682 49.790 46.062 1.00 36.46 195 TRP B N 1
ATOM 2813 C CA . TRP B 1 201 ? 8.671 49.448 45.047 1.00 35.51 195 TRP B CA 1
ATOM 2814 C C . TRP B 1 201 ? 8.029 49.270 43.675 1.00 39.78 195 TRP B C 1
ATOM 2815 O O . TRP B 1 201 ? 8.607 49.670 42.654 1.00 42.12 195 TRP B O 1
ATOM 2826 N N . GLY B 1 202 ? 6.850 48.665 43.624 1.00 41.69 196 GLY B N 1
ATOM 2827 C CA . GLY B 1 202 ? 6.093 48.623 42.387 1.00 43.53 196 GLY B CA 1
ATOM 2828 C C . GLY B 1 202 ? 5.663 50.025 41.983 1.00 44.64 196 GLY B C 1
ATOM 2829 O O . GLY B 1 202 ? 6.080 50.527 40.937 1.00 44.37 196 GLY B O 1
#

Nearest PDB structures (foldseek):
  6apv-assembly2_C  TM=9.958E-01  e=4.138E-36  Trypanosoma brucei brucei
  6apu-assembly1_B  TM=1.002E+00  e=8.255E-36  Trypanosoma brucei brucei
  8tr1-assembly2_C  TM=9.933E-01  e=4.307E-34  Trypanosoma brucei
  5k51-assembly2_D  TM=1.001E+00  e=7.577E-34  Trypanosoma brucei brucei
  5k51-assembly1_B  TM=9.966E-01  e=4.393E-33  Trypanosoma brucei brucei

Organism: Trypanosoma brucei brucei (NCBI:txid5702)

Foldseek 3Di:
DPDPQFDWFDFFLVLLLVLLLVLLLVVCVVCVVVPADPPVAAAEEEEEQCLCPLVVVSNQVSNVVSVHGYDYHYDCVQAQHHYEYEYAEAAQCPVVVVVVVVVVVSHHPYYFYEYAEYAPVRHPDDDDGPYYSYYDYPADWEESSRDDVPPRPPHRTIGGGDPCVCVVVVVVD/DPDPFFPWFDFFLVLLLVLLLVLLLVVLVVCVVVPADPPPAAAEEEEEQQLCPLVVVSNQVSNVVSVHGYDYHYDCAAPDQAQHHYEYEYAEQAQVPVVVVVVVVNVVSHHPYYFYEYAEYAPVRHPDDDDGPYYSYYDYPADWEECSRDDVPPRPPHRTIGGGDPVVVVVVD

InterPro domains:
  IPR000836 Phosphoribosyltransferase domain [PF00156] (31-174)
  IPR000836 Phosphoribosyltransferase domain [cd06223] (27-151)
  IPR005904 Hypoxanthine phosphoribosyl transferase [TIGR01203] (13-187)
  IPR029057 Phosphoribosyltransferase-like [G3DSA:3.40.50.2020] (1-210)
  IPR029057 Phosphoribosyltransferase-like [SSF53271] (7-189)
  IPR050408 Hypoxanthine-guanine phosphoribosyltransferase [PTHR43340] (10-194)

Secondary structure (DSSP, 8-state):
---TTEEEEEE-HHHHHHHHHHHHHHHHHHTGGG--BTTTB-EEEEEESGGGHHHHHHHHHHHHHTT--EEEEEE---TT-EEEEEEEEESS-HHHHHHHHHHHTT--SEEEEEEEEE-GGG-SS----SEEEEE--SS-EEBTTB-BTTBSTT-SSEEEEPHHHHHHHHHH-/--STTEEEEEE-HHHHHHHHHHHHHHHHHHTGGG--BTTTB-EEEEEESGGGHHHHHHHHHHHHHTT--EEEEEE---TT-TTSEEEEEEEEESS-HHHHHHHHHHHTT--SEEEEEEEEE-GGG-SS----SEEEEE--S--EEBTTB-BTTBSTT-SSEEEEPHHHHHHH-

Radius of gyration: 20.04 Å; Cα contacts (8 Å, |Δi|>4): 764; chains: 2; bounding box: 54×55×35 Å

Solvent-accessible surface area: 14814 Å² total; per-residue (Å²): 102,171,30,124,33,1,75,41,52,47,25,53,43,68,79,0,43,80,105,0,111,41,9,0,81,115,0,21,87,69,8,86,134,26,100,17,99,45,24,122,27,8,0,0,0,5,1,4,56,45,2,0,2,0,0,0,0,10,0,2,9,9,0,29,89,65,58,3,14,4,27,4,48,33,78,86,144,15,185,43,46,30,0,0,0,0,5,4,40,0,50,37,4,92,56,0,76,126,16,10,61,62,26,113,173,54,114,22,55,37,29,58,4,0,0,1,1,11,26,68,56,16,59,148,48,123,29,120,6,78,3,45,5,2,83,3,91,101,47,96,7,0,0,2,0,13,42,35,68,56,2,16,19,15,15,63,14,0,0,38,3,70,59,58,21,83,111,68,42,40,143,107,136,101,139,43,134,42,0,64,45,48,56,29,53,44,70,71,0,40,76,86,0,112,41,8,0,84,115,0,17,90,69,8,90,136,27,102,26,89,51,26,84,26,6,0,0,0,0,1,4,61,44,2,0,2,0,0,0,0,9,0,2,8,8,0,31,90,63,62,5,15,5,22,4,24,28,54,102,20,128,78,103,2,148,49,42,32,0,0,0,0,4,4,39,1,52,37,3,92,60,0,79,126,16,8,66,57,4,110,170,27,112,22,56,35,29,55,4,0,0,2,1,10,30,65,84,24,53,145,48,126,27,120,7,80,3,45,6,2,85,3,94,149,41,89,7,0,0,3,0,14,42,39,80,57,2,13,20,14,14,61,5,0,0,32,1,71,58,63,23,75,119,117,104,90

Sequence (346 aa):
CKKYDFATSSSVLFTEAELHTRMRGVAQRIADDYSSNCNLKPLENPLVIVSVLKGSFVFTADMVRILGDFGVPTRVVEFLRDIRGKKHVLVLEDILDTALTLLREVVDSSLKKSEPASIIKTLVAIDKKPGGRKIPFTAEYVVADVVPNVFVVGYGLLDYDQSYREVRDVVILKPSVYETWGKELCKYDFATTSSVLFTEAELHTRMRGVAQRIADDYSSNNCNLKPLENPLVIVSVLKGSFVFTADMVRILGDFGVPTRRVVEFLRGLCDIRGKKHVLVLEDILDTALTLLREVVDSSLKKSEPASIIKTLVAIDKPGGRKIPFTAEYVVADVVPNVFVVGYGLDYDQSYREVRDVVILKPSVYETWG

GO terms:
  GO:0031981 nuclear lumen (C, IDA)
  GO:0097014 ciliary plasm (C, IDA)
  GO:0005737 cytoplasm (C, IDA)
  GO:0005829 cytosol (C, IDA)
  GO:0020015 glycosome (C, IDA)

=== Feature glossary ===
The record interleaves many kinds of information about one protein. Here is each kind framed as the question it answers.

Q: What known structures does this most resemble?
A: Structural nearest neighbors (via Foldseek easy-search vs the PDB). Reported per hit: target PDB id, E-value, and alignment TM-score. A TM-score above ~0.5 is the conventional threshold for 'same fold'.

Q: Where is each backbone atom in 3D?
A: The mmCIF table is the protein's shape written out atom by atom. For each backbone N, Cα, C, and carbonyl O, it records an (x, y, z) coordinate triple in Å plus the residue type, chain letter, and residue number.

Q: What are the backbone torsion angles?
A: The φ/ψ torsion pair specifies the backbone conformation at each residue. φ rotates about the N–Cα bond, ψ about the Cα–C bond. Steric clashes forbid most of the (φ, ψ) plane — the allowed regions (α-helix basin, β-sheet basin, left-handed helix) are the Ramachandran-allowed regions.

Q: Which residues are buried vs exposed?
A: Solvent-accessible surface area (SASA) is the area in Å² traced out by the centre of a 1.4 Å pro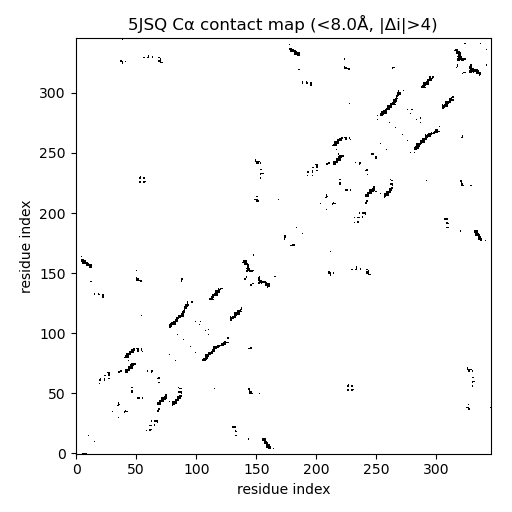be sphere (a water molecule) rolled over the protein's van der Waals surface (Shrake–Rupley / Lee–Richards construction). Buried residues have near-zero SASA; fully exposed residues can exceed 200 Å². The total SASA scales roughly with the number of surface residues.

Q: How confident is the AlphaFold model at each residue?
A: pLDDT is the predicted lDDT-Cα score: AlphaFold's confidence that the local environment of each residue (all inter-atomic distances within 15 Å) is correctly placed. It is a per-residue number between 0 and 100, with higher meaning more reliable.

Q: What does the local fold look like, residue by residue?
A: 3Di is Foldseek's structural alphabet. Each residue is assigned one of twenty discrete states based on how its Cα sits relative to its spatial (not sequential) neighbors. Aligning 3Di strings finds structural homologs roughly as well as full 3D superposition, but orders of magnitude faster.

Q: How big and how compact is the whole molecule?
A: Radius of gyration (Rg) is the root-mean-square distance of Cα atoms from their centroid — a single number for overall size and compactness. A globular domain of N residues has Rg ≈ 2.2·N^0.38 Å; an extended or disordered chain has a much larger Rg. The Cα contact count is the number of residue pairs whose Cα atoms are within 8 Å and are more than four positions apart in sequence — a standard proxy for tertiary packing density. The bounding box is the smallest axis-aligned box enclosing all Cα atoms.

Q: Which residues are in helices, strands, or loops?
A: DSSP 8-state secondary structure assigns each residue one of H (α-helix), G (3₁₀-helix), I (π-helix), E (extended β-strand), B (isolated β-bridge), T (hydrogen-bonded turn), S (bend), or '-' (coil). The assignment is computed from backbone hydrogen-bond geometry via the Kabsch–Sander algorithm.

Q: How mobile is each atom in the crystal?
A: Crystallographic B-factors measure how much each atom's electron density is smeared out, in Å². They rise in mobile loops and surface residues and fall in the buried interior. In AlphaFold models this column is repurposed to hold pLDDT instead.

Q: What if only a Cα trace is available?
A: P-SEA three-state annotation labels each residue as helix, strand, or coil based purely on the geometry of the Cα trace. It serves as a fallback when the full backbone (and thus DSSP) is unavailable.

Q: What family and function is it annotated with?
A: Database cross-references. InterPro integrates a dozen domain/family signature databases into unified entries with residue-range hits. GO terms attach function/process/location labels with evidence codes. CATH codes position the fold in a four-level structural taxonomy. Organism is the NCBI-taxonomy species name.

Q: Are the domains correctly placed relative to each other?
A: Predicted Aligned Error (PAE) is an AlphaFold confidence matrix: entry (i, j) is the expected error in the position of residue j, in ångströms, when the prediction is superimposed on the true structure at residue i. Low PAE within a block of residues means that block is internally rigid and well-predicted; high PAE between two blocks means their relative placement is uncertain even if each block individually is confident.

Q: What do the diagnostic plots show?
A: Three diagnostic plots accompany the record. The Cα contact map visualizes the tertiary structure as a 2D adjacency matrix (8 Å cutoff, sequence-local contacts suppressed). The Ramachandran plot shows the distribution of backbone (φ, ψ) torsions, with points in the α and β basins reflecting secondary structure content. The PAE plot shows AlphaFold's inter-residue confidence as a color matrix.

Q: What is the amino-acid chain?
A: Primary structure: the covalent order of the twenty standard amino acids along the backbone. Two proteins with the same sequence will (almost always) fold to the same structure; two with 30% identity often share a fold but not the details.

Q: What do the rendered images show?
A: The six renders are orthographic views along the three Cartesian axes in both directions. Representation (cartoon, sticks, or surface) and color scheme (sequence-rainbow or by-chain) vary across proteins so the training set covers all the common visualization conventions.